Protein AF-A0A0F8ZD34-F1 (afdb_monomer_lite)

pLDDT: mean 73.42, std 24.55, range [22.66, 98.81]

Radius of gyration: 27.18 Å; chains: 1; bounding box: 71×57×66 Å

Secondary structure (DSSP, 8-state):
-----TTSPPPGGGTT---TT-EEEEETTEEEEESSSS--EEPPPEEEE-TTS-EEEEEEETTTTS-EEEEEEE-SS-BPPPEESS-S-S-TTSSTTEEEEEEEETTEEEEEEEE------TT------TTHHHHHHHHHHHHHHHHHHHHHHHHH-EE-TT-TTTT--SS---HHHHHHHHT-SEE-S-HHHHHH--HHHHHHHHHHHHHHHHHHHHHHHHHHHTSTTT--EE--GGG-EE-SS-TT-EE-HHHHHHHHHHHHHHHHHHHHHHHHTTPPSS--GGGGTHHHHHHHHHHHHHHHHHHHHHHHHHPEE-HHHHHHHHHHTTTTHHHHHHHHHHTT--HHHHHHHH-

Sequence (355 aa):
FRRYTRSKGFPKEISVLYSPLVKIVKNKSKWHVMEDENDERMTYPEFNRFDDGRIMVDFRNRGSGNGNDLFSFYDGKGWSKMFQYNNGNQPNKMNYNFYGSFKFMHGKLYQGGSIRYGLANSDDNFKYDGNNGLFLAYADALFRDVDRLYVTYGRVNENPLGAGPIGGTSIPIDRKSTAKMLGFHGIIENSIDATSTRDFVIEYVAAVAILMTNLSRISEDFAIWSTSEFSFIELSDEFTSPSSVMPQKKNPDLLELTRGKTAQVIGNLTTILTTVKGLASGYNRDLQQIKSSIWSTSKISTDALLVIKLMLMTVTVNKEKMKKAAESGNLIALDLAEKLVLKGIPFRISHNVIG

Foldseek 3Di:
DDDPDFPDDDPPVVPPPPDVQWDWDDDPRGIFIHRDPPPWGKDDWDWDADPQRKIKTWIFTPDPQQTFTWIWIGNPPDIDDIDTPDDSPPHSQQVPAWAWDWDDDPNDIDTDTDTPDDPPDPPDPDDPPPDCHVVRVLVVLVVVLVVLLVVLCLVVLAALPQLPQHNGDPPPDDSQVVSVVVVGPYHDPHSLCSQQDDVSVLSNLVSLLSVLVSLLVVLVVVQVCCDPVNVQKPWDPVQFDADPVHRPDTHNVLSVVSNVLSVLSVVLSVQVCVLSPPDDTTHDPSVVVSPVSSVSSVVSSVVSVVSVVVRVVGMDGDPVSVVVVCVPPLVCLVVQLVVVVVVVDPSVVSNVVSD

Organism: NCBI:txid412755

Structure (mmCIF, N/CA/C/O backbone):
data_AF-A0A0F8ZD34-F1
#
_entry.id   AF-A0A0F8ZD34-F1
#
loop_
_atom_site.group_PDB
_atom_site.id
_atom_site.type_symbol
_atom_site.label_atom_id
_atom_site.label_alt_id
_atom_site.label_comp_id
_atom_site.label_asym_id
_atom_site.label_entity_id
_atom_site.label_seq_id
_atom_site.pdbx_PDB_ins_code
_atom_site.Cartn_x
_atom_site.Cartn_y
_atom_site.Cartn_z
_atom_site.occupancy
_atom_site.B_iso_or_equiv
_atom_site.auth_seq_id
_atom_site.auth_comp_id
_atom_site.auth_asym_id
_atom_site.auth_atom_id
_atom_site.pdbx_PDB_model_num
ATOM 1 N N . PHE A 1 1 ? -8.493 -14.194 -15.496 1.00 24.45 1 PHE A N 1
ATOM 2 C CA . PHE A 1 1 ? -9.912 -14.267 -15.091 1.00 24.45 1 PHE A CA 1
ATOM 3 C C . PHE A 1 1 ? -10.834 -14.066 -16.294 1.00 24.45 1 PHE A C 1
ATOM 5 O O . PHE A 1 1 ? -10.958 -12.951 -16.782 1.00 24.45 1 PHE A O 1
ATOM 12 N N . ARG A 1 2 ? -11.471 -15.124 -16.814 1.00 22.66 2 ARG A N 1
ATOM 13 C CA . ARG A 1 2 ? -12.605 -15.008 -17.752 1.00 22.66 2 ARG A CA 1
ATOM 14 C C . ARG A 1 2 ? -13.782 -15.772 -17.149 1.00 22.66 2 ARG A C 1
ATOM 16 O O . ARG A 1 2 ? -13.727 -16.992 -17.058 1.00 22.66 2 ARG A O 1
ATOM 23 N N . ARG A 1 3 ? -14.837 -15.059 -16.742 1.00 25.72 3 ARG A N 1
ATOM 24 C CA . ARG A 1 3 ? -16.148 -15.663 -16.463 1.00 25.72 3 ARG A CA 1
ATOM 25 C C . ARG A 1 3 ? -16.706 -16.164 -17.794 1.00 25.72 3 ARG A C 1
ATOM 27 O O . ARG A 1 3 ? -17.072 -15.355 -18.645 1.00 25.72 3 ARG A O 1
ATOM 34 N N . TYR A 1 4 ? -16.749 -17.477 -17.994 1.00 29.47 4 TYR A N 1
ATOM 35 C CA . TYR A 1 4 ? -17.432 -18.059 -19.147 1.00 29.47 4 TYR A CA 1
ATOM 36 C C . TYR A 1 4 ? -18.939 -17.997 -18.897 1.00 29.47 4 TYR A C 1
ATOM 38 O O . TYR A 1 4 ? -19.499 -18.766 -18.121 1.00 29.47 4 TYR A O 1
ATOM 46 N N . THR A 1 5 ? -19.599 -17.011 -19.501 1.00 28.98 5 THR A N 1
ATOM 47 C CA . THR A 1 5 ? -21.052 -16.861 -19.430 1.00 28.98 5 THR A CA 1
ATOM 48 C C . THR A 1 5 ? -21.743 -17.730 -20.484 1.00 28.98 5 THR A C 1
ATOM 50 O O . THR A 1 5 ? -21.235 -17.935 -21.584 1.00 28.98 5 THR A O 1
ATOM 53 N N . ARG A 1 6 ? -22.927 -18.225 -20.094 1.00 36.66 6 ARG A N 1
ATOM 54 C CA . ARG A 1 6 ? -23.871 -19.193 -20.702 1.00 36.66 6 ARG A CA 1
ATOM 55 C C . ARG A 1 6 ? -23.999 -19.326 -22.234 1.00 36.66 6 ARG A C 1
ATOM 57 O O . ARG A 1 6 ? -24.680 -20.255 -22.656 1.00 36.66 6 ARG A O 1
ATOM 64 N N . SER A 1 7 ? -23.444 -18.445 -23.063 1.00 30.38 7 SER A N 1
ATOM 65 C CA . SER A 1 7 ? -23.736 -18.384 -24.505 1.00 30.38 7 SER A CA 1
ATOM 66 C C . SER A 1 7 ? -22.575 -18.732 -25.435 1.00 30.38 7 SER A C 1
ATOM 68 O O . SER A 1 7 ? -22.806 -18.924 -26.626 1.00 30.38 7 SER A O 1
ATOM 70 N N . LYS A 1 8 ? -21.338 -18.843 -24.939 1.00 33.00 8 LYS A N 1
ATOM 71 C CA . LYS A 1 8 ? -20.181 -19.207 -25.771 1.00 33.00 8 LYS A CA 1
ATOM 72 C C . LYS A 1 8 ? -19.714 -20.607 -25.389 1.00 33.00 8 LYS A C 1
ATOM 74 O O . LYS A 1 8 ? -19.503 -20.876 -24.212 1.00 33.00 8 LYS A O 1
ATOM 79 N N . GLY A 1 9 ? -19.631 -21.504 -26.374 1.00 38.56 9 GLY A N 1
ATOM 80 C CA . GLY A 1 9 ? -19.211 -22.893 -26.175 1.00 38.56 9 GLY A CA 1
ATOM 81 C C . GLY A 1 9 ? -17.913 -23.011 -25.368 1.00 38.56 9 GLY A C 1
ATOM 82 O O . GLY A 1 9 ? -17.083 -22.101 -25.380 1.00 38.56 9 GLY A O 1
ATOM 83 N N . PHE A 1 10 ? -17.761 -24.130 -24.654 1.00 36.94 10 PHE A N 1
ATOM 84 C CA . PHE A 1 10 ? -16.568 -24.414 -23.856 1.00 36.94 10 PHE A CA 1
ATOM 85 C C . PHE A 1 10 ? -15.300 -24.345 -24.735 1.00 36.94 10 PHE A C 1
ATOM 87 O O . PHE A 1 10 ? -15.278 -24.959 -25.806 1.00 36.94 10 PHE A O 1
ATOM 94 N N . PRO A 1 11 ? -14.245 -23.618 -24.319 1.00 33.31 11 PRO A N 1
ATOM 95 C CA . PRO A 1 11 ? -12.948 -23.660 -24.986 1.00 33.31 11 PRO A CA 1
ATOM 96 C C . PRO A 1 11 ? -12.409 -25.090 -25.027 1.00 33.31 11 PRO A C 1
ATOM 98 O O . PRO A 1 11 ? -12.484 -25.807 -24.028 1.00 33.31 11 PRO A O 1
ATOM 101 N N . LYS A 1 12 ? -11.788 -25.471 -26.150 1.00 33.28 12 LYS A N 1
ATOM 102 C CA . LYS A 1 12 ? -11.091 -26.760 -26.318 1.00 33.28 12 LYS A CA 1
ATOM 103 C C . LYS A 1 12 ? -9.988 -27.010 -25.274 1.00 33.28 12 LYS A C 1
ATOM 105 O O . LYS A 1 12 ? -9.566 -28.143 -25.142 1.00 33.28 12 LYS A O 1
ATOM 110 N N . GLU A 1 13 ? -9.551 -25.997 -24.525 1.00 30.39 13 GLU A N 1
ATOM 111 C CA . GLU A 1 13 ? -8.512 -26.105 -23.485 1.00 30.39 13 GLU A CA 1
ATOM 112 C C . GLU A 1 13 ? -9.039 -26.559 -22.106 1.00 30.39 13 GLU A C 1
ATOM 114 O O . GLU A 1 13 ? -8.247 -26.960 -21.261 1.00 30.39 13 GLU A O 1
ATOM 119 N N . ILE A 1 14 ? -10.362 -26.574 -21.869 1.00 34.19 14 ILE A N 1
ATOM 120 C CA . ILE A 1 14 ? -10.970 -27.138 -20.635 1.00 34.19 14 ILE A CA 1
ATOM 121 C C . ILE A 1 14 ? -11.269 -28.645 -20.812 1.00 34.19 14 ILE A C 1
ATOM 123 O O . ILE A 1 14 ? -12.010 -29.258 -20.052 1.00 34.19 14 ILE A O 1
ATOM 127 N N . SER A 1 15 ? -10.667 -29.300 -21.807 1.00 29.95 15 SER A N 1
ATOM 128 C CA . SER A 1 15 ? -10.760 -30.754 -21.989 1.00 29.95 15 SER A CA 1
ATOM 129 C C . SER A 1 15 ? -9.952 -31.558 -20.959 1.00 29.95 15 SER A C 1
ATOM 131 O O . SER A 1 15 ? -9.958 -32.782 -21.013 1.00 29.95 15 SER A O 1
ATOM 133 N N . VAL A 1 16 ? -9.251 -30.900 -20.026 1.00 31.56 16 VAL A N 1
ATOM 134 C CA . VAL A 1 16 ? -8.321 -31.547 -19.078 1.00 31.56 16 VAL A CA 1
ATOM 135 C C . VAL A 1 16 ? -9.002 -32.011 -17.777 1.00 31.56 16 VAL A C 1
ATOM 137 O O . VAL A 1 16 ? -8.391 -32.705 -16.973 1.00 31.56 16 VAL A O 1
ATOM 140 N N . LEU A 1 17 ? -10.297 -31.740 -17.580 1.00 34.44 17 LEU A N 1
ATOM 141 C CA . LEU A 1 17 ? -11.086 -32.373 -16.511 1.00 34.44 17 LEU A CA 1
ATOM 142 C C . LEU A 1 17 ? -11.647 -33.740 -16.953 1.00 34.44 17 LEU A C 1
ATOM 144 O O . LEU A 1 17 ? -12.824 -34.020 -16.771 1.00 34.44 17 LEU A O 1
ATOM 148 N N . TYR A 1 18 ? -10.806 -34.615 -17.509 1.00 33.56 18 TYR A N 1
ATOM 149 C CA . TYR A 1 18 ? -11.056 -36.062 -17.460 1.00 33.56 18 TYR A CA 1
ATOM 150 C C . TYR A 1 18 ? -10.508 -36.589 -16.127 1.00 33.56 18 TYR A C 1
ATOM 152 O O . TYR A 1 18 ? -9.536 -37.336 -16.072 1.00 33.56 18 TYR A O 1
ATOM 160 N N . SER A 1 19 ? -11.107 -36.138 -15.023 1.00 37.34 19 SER A N 1
ATOM 161 C CA . SER A 1 19 ? -11.032 -36.898 -13.777 1.00 37.34 19 SER A CA 1
ATOM 162 C C . SER A 1 19 ? -12.034 -38.052 -13.902 1.00 37.34 19 SER A C 1
ATOM 164 O O . SER A 1 19 ? -13.146 -37.803 -14.372 1.00 37.34 19 SER A O 1
ATOM 166 N N . PRO A 1 20 ? -11.719 -39.286 -13.467 1.00 36.31 20 PRO A N 1
ATOM 167 C CA . PRO A 1 20 ? -12.683 -40.395 -13.428 1.00 36.31 20 PRO A CA 1
ATOM 168 C C . PRO A 1 20 ? -13.980 -40.074 -12.662 1.00 36.31 20 PRO A C 1
ATOM 170 O O . PRO A 1 20 ? -14.954 -40.806 -12.784 1.00 36.31 20 PRO A O 1
ATOM 173 N N . LEU A 1 21 ? -13.974 -38.988 -11.881 1.00 36.41 21 LEU A N 1
ATOM 174 C CA . LEU A 1 21 ? -15.029 -38.548 -10.972 1.00 36.41 21 LEU A CA 1
ATOM 175 C C . LEU A 1 21 ? -15.927 -37.432 -11.536 1.00 36.41 21 LEU A C 1
ATOM 177 O O . LEU A 1 21 ? -16.755 -36.920 -10.797 1.00 36.41 21 LEU A O 1
ATOM 181 N N . VAL A 1 22 ? -15.735 -36.955 -12.777 1.00 42.97 22 VAL A N 1
ATOM 182 C CA . VAL A 1 22 ? -16.558 -35.853 -13.316 1.00 42.97 22 VAL A CA 1
ATOM 183 C C . VAL A 1 22 ? -16.884 -36.052 -14.801 1.00 42.97 22 VAL A C 1
ATOM 185 O O . VAL A 1 22 ? -15.990 -36.062 -15.644 1.00 42.97 22 VAL A O 1
ATOM 188 N N . LYS A 1 23 ? -18.176 -36.151 -15.150 1.00 45.59 23 LYS A N 1
ATOM 189 C CA . LYS A 1 23 ? -18.673 -36.233 -16.539 1.00 45.59 23 LYS A CA 1
ATOM 190 C C . LYS A 1 23 ? -19.339 -34.922 -16.970 1.00 45.59 23 LYS A C 1
ATOM 192 O O . LYS A 1 23 ? -20.128 -34.330 -16.234 1.00 45.59 23 LYS A O 1
ATOM 197 N N . ILE A 1 24 ? -19.070 -34.488 -18.204 1.00 46.34 24 ILE A N 1
ATOM 198 C CA . ILE A 1 24 ? -19.765 -33.357 -18.837 1.00 46.34 24 ILE A CA 1
ATOM 199 C C . ILE A 1 24 ? -20.929 -33.896 -19.677 1.00 46.34 24 ILE A C 1
ATOM 201 O O . ILE A 1 24 ? -20.710 -34.617 -20.648 1.00 46.34 24 ILE A O 1
ATOM 205 N N . VAL A 1 25 ? -22.165 -33.522 -19.339 1.00 49.44 25 VAL A N 1
ATOM 206 C CA . VAL A 1 25 ? -23.385 -34.016 -20.006 1.00 49.44 25 VAL A CA 1
ATOM 207 C C . VAL A 1 25 ? -24.175 -32.856 -20.612 1.00 49.44 25 VAL A C 1
ATOM 209 O O . VAL A 1 25 ? -24.365 -31.814 -19.985 1.00 49.44 25 VAL A O 1
ATOM 212 N N . LYS A 1 26 ? -24.647 -33.011 -21.855 1.00 42.47 26 LYS A N 1
ATOM 213 C CA . LYS A 1 26 ? -25.463 -32.008 -22.558 1.00 42.47 26 LYS A CA 1
ATOM 214 C C . LYS A 1 26 ? -26.940 -32.404 -22.506 1.00 42.47 26 LYS A C 1
ATOM 216 O O . LYS A 1 26 ? -27.316 -33.410 -23.093 1.00 42.47 26 LYS A O 1
ATOM 221 N N . ASN A 1 27 ? -27.787 -31.591 -21.872 1.00 46.00 27 ASN A N 1
ATOM 222 C CA . ASN A 1 27 ? -29.238 -31.813 -21.814 1.00 46.00 27 ASN A CA 1
ATOM 223 C C . ASN A 1 27 ? -29.997 -30.557 -22.274 1.00 46.00 27 ASN A C 1
ATOM 225 O O . ASN A 1 27 ? -29.694 -29.453 -21.821 1.00 46.00 27 ASN A O 1
ATOM 229 N N . LYS A 1 28 ? -30.965 -30.711 -23.194 1.00 44.12 28 LYS A N 1
ATOM 230 C CA . LYS A 1 28 ? -31.877 -29.652 -23.688 1.00 44.12 28 LYS A CA 1
ATOM 231 C C . LYS A 1 28 ? -31.191 -28.280 -23.850 1.00 44.12 28 LYS A C 1
ATOM 233 O O . LYS A 1 28 ? -31.624 -27.273 -23.289 1.00 44.12 28 LYS A O 1
ATOM 238 N N . SER A 1 29 ? -30.115 -28.243 -24.645 1.00 40.38 29 SER A N 1
ATOM 239 C CA . SER A 1 29 ? -29.296 -27.053 -24.985 1.00 40.38 29 SER A CA 1
ATOM 240 C C . SER A 1 29 ? -28.311 -26.540 -23.920 1.00 40.38 29 SER A C 1
ATOM 242 O O . SER A 1 29 ? -27.627 -25.550 -24.173 1.00 40.38 29 SER A O 1
ATOM 244 N N . LYS A 1 30 ? -28.193 -27.185 -22.755 1.00 39.75 30 LYS A N 1
ATOM 245 C CA . LYS A 1 30 ? -27.309 -26.761 -21.656 1.00 39.75 30 LYS A CA 1
ATOM 246 C C . LYS A 1 30 ? -26.254 -27.825 -21.357 1.00 39.75 30 LYS A C 1
ATOM 248 O O . LYS A 1 30 ? -26.541 -29.017 -21.406 1.00 39.75 30 LYS A O 1
ATOM 253 N N . TRP A 1 31 ? -25.037 -27.380 -21.059 1.00 42.31 31 TRP A N 1
ATOM 254 C CA . TRP A 1 31 ? -23.946 -28.233 -20.586 1.00 42.31 31 TRP A CA 1
ATOM 255 C C . TRP A 1 31 ? -23.973 -28.298 -19.054 1.00 42.31 31 TRP A C 1
ATOM 257 O O . TRP A 1 31 ? -24.172 -27.274 -18.396 1.00 42.31 31 TRP A O 1
ATOM 267 N N . HIS A 1 32 ? -23.791 -29.495 -18.504 1.00 45.94 32 HIS A N 1
ATOM 268 C CA . HIS A 1 32 ? -23.766 -29.792 -17.074 1.00 45.94 32 HIS A CA 1
ATOM 269 C C . HIS A 1 32 ? -22.485 -30.542 -16.711 1.00 45.94 32 HIS A C 1
ATOM 271 O O . HIS A 1 32 ? -21.961 -31.290 -17.532 1.00 45.94 32 HIS A O 1
ATOM 277 N N . VAL A 1 33 ? -22.007 -30.337 -15.485 1.00 49.72 33 VAL A N 1
ATOM 278 C CA . VAL A 1 33 ? -20.888 -31.063 -14.878 1.00 49.72 33 VAL A CA 1
ATOM 279 C C . VAL A 1 33 ? -21.490 -31.951 -13.780 1.00 49.72 33 VAL A C 1
ATOM 281 O O . VAL A 1 33 ? -22.245 -31.433 -12.955 1.00 49.72 33 VAL A O 1
ATOM 284 N N . MET A 1 34 ? -21.243 -33.263 -13.814 1.00 46.97 34 MET A N 1
ATOM 285 C CA . MET A 1 34 ? -21.826 -34.257 -12.890 1.00 46.97 34 MET A CA 1
ATOM 286 C C . MET A 1 34 ? -20.734 -35.114 -12.246 1.00 46.97 34 MET A C 1
ATOM 288 O O . MET A 1 34 ? -19.746 -35.405 -12.914 1.00 46.97 34 MET A O 1
ATOM 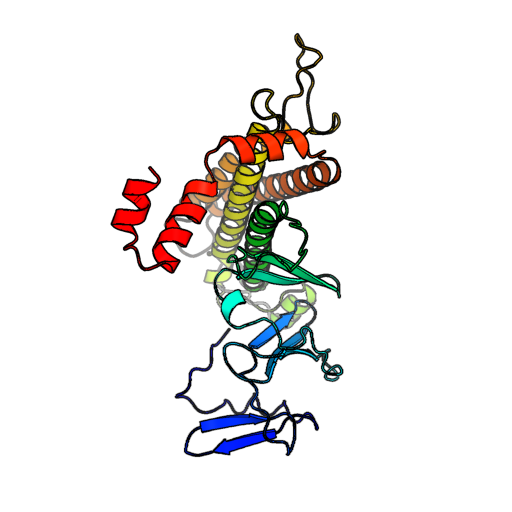292 N N . GLU A 1 35 ? -20.917 -35.502 -10.982 1.00 40.22 35 GLU A N 1
ATOM 293 C CA . GLU A 1 35 ? -19.950 -36.275 -10.176 1.00 40.22 35 GLU A CA 1
ATOM 294 C C . GLU A 1 35 ? -20.040 -37.805 -10.420 1.00 40.22 35 GLU A C 1
ATOM 296 O O . GLU A 1 35 ? -19.041 -38.507 -10.315 1.00 40.22 35 GLU A O 1
ATOM 301 N N . ASP A 1 36 ? -21.203 -38.338 -10.826 1.00 45.50 36 ASP A N 1
ATOM 302 C CA . ASP A 1 36 ? -21.413 -39.763 -11.160 1.00 45.50 36 ASP A CA 1
ATOM 303 C C . ASP A 1 36 ? -22.753 -39.963 -11.921 1.00 45.50 36 ASP A C 1
ATOM 305 O O . ASP A 1 36 ? -23.505 -39.006 -12.116 1.00 45.50 36 ASP A O 1
ATOM 309 N N . GLU A 1 37 ? -23.079 -41.191 -12.350 1.00 41.09 37 GLU A N 1
ATOM 310 C CA . GLU A 1 37 ? -24.361 -41.619 -12.951 1.00 41.09 37 GLU A CA 1
ATOM 311 C C . GLU A 1 37 ? -25.584 -41.325 -12.062 1.00 41.09 37 GLU A C 1
ATOM 313 O O . GLU A 1 37 ? -26.709 -41.248 -12.554 1.00 41.09 37 GLU A O 1
ATOM 318 N N . ASN A 1 38 ? -25.357 -41.066 -10.774 1.00 42.88 38 ASN A N 1
ATOM 319 C CA . ASN A 1 38 ? -26.352 -40.605 -9.813 1.00 42.88 38 ASN A CA 1
ATOM 320 C C . ASN A 1 38 ? -26.572 -39.082 -9.894 1.00 42.88 38 ASN A C 1
ATOM 322 O O . ASN A 1 38 ? -26.277 -38.396 -8.931 1.00 42.88 38 ASN A O 1
ATOM 326 N N . ASP A 1 39 ? -27.034 -38.572 -11.042 1.00 43.25 39 ASP A N 1
ATOM 327 C CA . ASP A 1 39 ? -27.755 -37.302 -11.340 1.00 43.25 39 ASP A CA 1
ATOM 328 C C . ASP A 1 39 ? -27.576 -36.035 -10.437 1.00 43.25 39 ASP A C 1
ATOM 330 O O . ASP A 1 39 ? -28.426 -35.136 -10.427 1.00 43.25 39 ASP A O 1
ATOM 334 N N . GLU A 1 40 ? -26.486 -35.900 -9.675 1.00 50.97 40 GLU A N 1
ATOM 335 C CA . GLU A 1 40 ? -26.248 -34.778 -8.767 1.00 50.97 40 GLU A CA 1
ATOM 336 C C . GLU A 1 40 ? -25.591 -33.611 -9.517 1.00 50.97 40 GLU A C 1
ATOM 338 O O . GLU A 1 40 ? -24.517 -33.695 -10.122 1.00 50.97 40 GLU A O 1
ATOM 343 N N . ARG A 1 41 ? -26.300 -32.480 -9.518 1.00 49.41 41 ARG A N 1
ATOM 344 C CA . ARG A 1 41 ? -25.973 -31.310 -10.333 1.00 49.41 41 ARG A CA 1
ATOM 345 C C . ARG A 1 41 ? -24.895 -30.463 -9.654 1.00 49.41 41 ARG A C 1
ATOM 347 O O . ARG A 1 41 ? -25.177 -29.824 -8.635 1.00 49.41 41 ARG A O 1
ATOM 354 N N . MET A 1 42 ? -23.719 -30.355 -10.272 1.00 51.34 42 MET A N 1
ATOM 355 C CA . MET A 1 42 ? -22.690 -29.405 -9.839 1.00 51.34 42 MET A CA 1
ATOM 356 C C . MET A 1 42 ? -22.871 -28.025 -10.488 1.00 51.34 42 MET A C 1
ATOM 358 O O . MET A 1 42 ? -23.283 -27.899 -11.650 1.00 51.34 42 MET A O 1
ATOM 362 N N . THR A 1 43 ? -22.584 -26.958 -9.738 1.00 54.69 43 THR A N 1
ATOM 363 C CA . THR A 1 43 ? -22.423 -25.611 -10.304 1.00 54.69 43 THR A CA 1
ATOM 364 C C . THR A 1 43 ? -21.152 -25.527 -11.144 1.00 54.69 43 THR A C 1
ATOM 366 O O . THR A 1 43 ? -20.282 -26.393 -11.078 1.00 54.69 43 THR A O 1
ATOM 369 N N . TYR A 1 44 ? -21.046 -24.477 -11.964 1.00 49.94 44 TYR A N 1
ATOM 370 C CA . TYR A 1 44 ? -19.833 -24.242 -12.742 1.00 49.94 44 TYR A CA 1
ATOM 371 C C . TYR A 1 44 ? -18.625 -24.096 -11.809 1.00 49.94 44 TYR A C 1
ATOM 373 O O . TYR A 1 44 ? -18.755 -23.378 -10.817 1.00 49.94 44 TYR A O 1
ATOM 381 N N . PRO A 1 45 ? -17.490 -24.731 -12.138 1.00 51.00 45 PRO A N 1
ATOM 382 C CA . PRO A 1 45 ? -16.265 -24.571 -11.374 1.00 51.00 45 PRO A CA 1
ATOM 383 C C . PRO A 1 45 ? -15.752 -23.133 -11.386 1.00 51.00 45 PRO A C 1
ATOM 385 O O . PRO A 1 45 ? -15.615 -22.562 -12.478 1.00 51.00 45 PRO A O 1
ATOM 388 N N . GLU A 1 46 ? -15.387 -22.571 -10.230 1.00 49.62 46 GLU A N 1
ATOM 389 C CA . GLU A 1 46 ? -14.472 -21.430 -10.191 1.00 49.62 46 GLU A CA 1
ATOM 390 C C . GLU A 1 46 ? -13.035 -21.930 -10.002 1.00 49.62 46 GLU A C 1
ATOM 392 O O . GLU A 1 46 ? -12.702 -22.707 -9.107 1.00 49.62 46 GLU A O 1
ATOM 397 N N . PHE A 1 47 ? -12.162 -21.492 -10.909 1.00 48.03 47 PHE A N 1
ATOM 398 C CA . PHE A 1 47 ? -10.751 -21.853 -10.905 1.00 48.03 47 PHE A CA 1
ATOM 399 C C . PHE A 1 47 ? -9.948 -20.731 -10.264 1.00 48.03 47 PHE A C 1
ATOM 401 O O . PHE A 1 47 ? -9.907 -19.609 -10.776 1.00 48.03 47 PHE A O 1
ATOM 408 N N . ASN A 1 48 ? -9.258 -21.067 -9.185 1.00 49.47 48 ASN A N 1
ATOM 409 C CA . ASN A 1 48 ? -8.354 -20.186 -8.471 1.00 49.47 48 ASN A CA 1
ATOM 410 C C . ASN A 1 48 ? -6.924 -20.681 -8.701 1.00 49.47 48 ASN A C 1
ATOM 412 O O . ASN A 1 48 ? -6.610 -21.834 -8.416 1.00 49.47 48 ASN A O 1
ATOM 416 N N . ARG A 1 49 ? -6.061 -19.833 -9.267 1.00 44.19 49 ARG A N 1
ATOM 417 C CA . ARG A 1 49 ? -4.659 -20.172 -9.546 1.00 44.19 49 ARG A CA 1
ATOM 418 C C . ARG A 1 49 ? -3.770 -19.600 -8.448 1.00 44.19 49 ARG A C 1
ATOM 420 O O . ARG A 1 49 ? -3.967 -18.454 -8.058 1.00 44.19 49 ARG A O 1
ATOM 427 N N . PHE A 1 50 ? -2.819 -20.397 -7.978 1.00 55.25 50 PHE A N 1
ATOM 428 C CA . PHE A 1 50 ? -1.900 -20.040 -6.902 1.00 55.25 50 PHE A CA 1
ATOM 429 C C . PHE A 1 50 ? -0.520 -19.639 -7.432 1.00 55.25 50 PHE A C 1
ATOM 431 O O . PHE A 1 50 ? -0.134 -20.016 -8.542 1.00 55.25 50 PHE A O 1
ATOM 438 N N . ASP A 1 51 ? 0.234 -18.923 -6.598 1.00 41.34 51 ASP A N 1
ATOM 439 C CA . ASP A 1 51 ? 1.576 -18.411 -6.913 1.00 41.34 51 ASP A CA 1
ATOM 440 C C . ASP A 1 51 ? 2.609 -19.524 -7.133 1.00 41.34 51 ASP A C 1
ATOM 442 O O . ASP A 1 51 ? 3.578 -19.346 -7.867 1.00 41.34 51 ASP A O 1
ATOM 446 N N . ASP A 1 52 ? 2.382 -20.698 -6.544 1.00 45.84 52 ASP A N 1
ATOM 447 C CA . ASP A 1 52 ? 3.198 -21.902 -6.733 1.00 45.84 52 ASP A CA 1
ATOM 448 C C . ASP A 1 52 ? 2.744 -22.763 -7.925 1.00 45.84 52 ASP A C 1
ATOM 450 O O . ASP A 1 52 ? 3.182 -23.901 -8.092 1.00 45.84 52 ASP A O 1
ATOM 454 N N . GLY A 1 53 ? 1.858 -22.227 -8.769 1.00 42.72 53 GLY A N 1
ATOM 455 C CA . GLY A 1 53 ? 1.369 -22.882 -9.976 1.00 42.72 53 GLY A CA 1
ATOM 456 C C . GLY A 1 53 ? 0.236 -23.879 -9.743 1.00 42.72 53 GLY A C 1
ATOM 457 O O . GLY A 1 53 ? -0.316 -24.387 -10.724 1.00 42.72 53 GLY A O 1
ATOM 458 N N . ARG A 1 54 ? -0.158 -24.128 -8.488 1.00 49.59 54 ARG A N 1
ATOM 459 C CA . ARG A 1 54 ? -1.301 -24.989 -8.178 1.00 49.59 54 ARG A CA 1
ATOM 460 C C . ARG A 1 54 ? -2.616 -24.361 -8.653 1.00 49.59 54 ARG A C 1
ATOM 462 O O . ARG A 1 54 ? -2.727 -23.142 -8.808 1.00 49.59 54 ARG A O 1
ATOM 469 N N . ILE A 1 55 ? -3.642 -25.186 -8.849 1.00 48.25 55 ILE A N 1
ATOM 470 C CA . ILE A 1 55 ? -4.997 -24.731 -9.202 1.00 48.25 55 ILE A CA 1
ATOM 471 C C . ILE A 1 55 ? -5.983 -25.314 -8.196 1.00 48.25 55 ILE A C 1
ATOM 473 O O . ILE A 1 55 ? -6.024 -26.524 -8.018 1.00 48.25 55 ILE A O 1
ATOM 477 N N . MET A 1 56 ? -6.786 -24.481 -7.546 1.00 54.16 56 MET A N 1
ATOM 478 C CA . MET A 1 56 ? -7.952 -24.926 -6.789 1.00 54.16 56 MET A CA 1
ATOM 479 C C . MET A 1 56 ? -9.183 -24.772 -7.650 1.00 54.16 56 MET A C 1
ATOM 481 O O . MET A 1 56 ? -9.363 -23.754 -8.320 1.00 54.16 56 MET A O 1
ATOM 485 N N . VAL A 1 57 ? -10.037 -25.780 -7.588 1.00 53.28 57 VAL A N 1
ATOM 486 C CA . VAL A 1 57 ? -11.364 -25.711 -8.171 1.00 53.28 57 VAL A CA 1
ATOM 487 C C . VAL A 1 57 ? -12.366 -25.842 -7.057 1.00 53.28 57 VAL A C 1
ATOM 489 O O . VAL A 1 57 ? -12.281 -26.786 -6.268 1.00 53.28 57 VAL A O 1
ATOM 492 N N . ASP A 1 58 ? -13.271 -24.876 -6.991 1.00 57.41 58 ASP A N 1
ATOM 493 C CA . ASP A 1 58 ? -14.455 -24.977 -6.163 1.00 57.41 58 ASP A CA 1
ATOM 494 C C . ASP A 1 58 ? -15.653 -25.420 -7.009 1.00 57.41 58 ASP A C 1
ATOM 496 O O . ASP A 1 58 ? -15.777 -25.116 -8.196 1.00 57.41 58 ASP A O 1
ATOM 500 N N . PHE A 1 59 ? -16.533 -26.206 -6.406 1.00 60.72 59 PHE A N 1
ATOM 501 C CA . PHE A 1 59 ? -17.823 -26.554 -6.979 1.00 60.72 59 PHE A CA 1
ATOM 502 C C . PHE A 1 59 ? -18.862 -26.524 -5.869 1.00 60.72 59 PHE A C 1
ATOM 504 O O . PHE A 1 59 ? -18.558 -26.835 -4.721 1.00 60.72 59 PHE A O 1
ATOM 511 N N . ARG A 1 60 ? -20.115 -26.231 -6.216 1.00 55.25 60 ARG A N 1
ATOM 512 C CA . ARG A 1 60 ? -21.252 -26.520 -5.344 1.00 55.25 60 ARG A CA 1
ATOM 513 C C . ARG A 1 60 ? -22.024 -27.697 -5.884 1.00 55.25 60 ARG A C 1
ATOM 515 O O . ARG A 1 60 ? -22.574 -27.622 -6.984 1.00 55.25 60 ARG A O 1
ATOM 522 N N . ASN A 1 61 ? -22.129 -28.751 -5.094 1.00 48.09 61 ASN A N 1
ATOM 523 C CA . ASN A 1 61 ? -23.078 -29.822 -5.359 1.00 48.09 61 ASN A CA 1
ATOM 524 C C . ASN A 1 61 ? -24.455 -29.393 -4.814 1.00 48.09 61 ASN A C 1
ATOM 526 O O . ASN A 1 61 ? -24.523 -29.059 -3.641 1.00 48.09 61 ASN A O 1
ATOM 530 N N . ARG A 1 62 ? -25.523 -29.391 -5.640 1.00 49.12 62 ARG A N 1
ATOM 531 C CA . ARG A 1 62 ? -26.933 -28.991 -5.335 1.00 49.12 62 ARG A CA 1
ATOM 532 C C . ARG A 1 62 ? -27.347 -27.518 -5.518 1.00 49.12 62 ARG A C 1
ATOM 534 O O . ARG A 1 62 ? -28.221 -27.008 -4.819 1.00 49.12 62 ARG A O 1
ATOM 541 N N . GLY A 1 63 ? -26.848 -26.863 -6.567 1.00 45.06 63 GLY A N 1
ATOM 542 C CA . GLY A 1 63 ? -27.428 -25.607 -7.077 1.00 45.06 63 GLY A CA 1
ATOM 543 C C . GLY A 1 63 ? -27.287 -24.383 -6.154 1.00 45.06 63 GLY A C 1
ATOM 544 O O . GLY A 1 63 ? -26.706 -24.435 -5.075 1.00 45.06 63 GLY A O 1
ATOM 545 N N . SER A 1 64 ? -27.765 -23.223 -6.619 1.00 43.66 64 SER A N 1
ATOM 546 C CA . SER A 1 64 ? -27.585 -21.937 -5.933 1.00 43.66 64 SER A CA 1
ATOM 547 C C . SER A 1 64 ? -28.455 -21.847 -4.676 1.00 43.66 64 SER A C 1
ATOM 549 O O . SER A 1 64 ? -29.616 -21.449 -4.765 1.00 43.66 64 SER A O 1
ATOM 551 N N . GLY A 1 65 ? -27.900 -22.214 -3.522 1.00 44.50 65 GLY A N 1
ATOM 552 C CA . GLY A 1 65 ? -28.501 -21.909 -2.222 1.00 44.50 65 GLY A CA 1
ATOM 553 C C . GLY A 1 65 ? -28.209 -22.919 -1.111 1.00 44.50 65 GLY A C 1
ATOM 554 O O . GLY A 1 65 ? -27.868 -22.518 -0.010 1.00 44.50 65 GLY A O 1
ATOM 555 N N . ASN A 1 66 ? -28.247 -24.218 -1.404 1.00 45.44 66 ASN A N 1
ATOM 556 C CA . ASN A 1 66 ? -28.095 -25.283 -0.399 1.00 45.44 66 ASN A CA 1
ATOM 557 C C . ASN A 1 66 ? -27.105 -26.346 -0.891 1.00 45.44 66 ASN A C 1
ATOM 559 O O . ASN A 1 66 ? -27.441 -27.529 -0.969 1.00 45.44 66 ASN A O 1
ATOM 563 N N . GLY A 1 67 ? -25.927 -25.902 -1.332 1.00 50.94 67 GLY A N 1
ATOM 564 C CA . GLY A 1 67 ? -24.944 -26.792 -1.931 1.00 50.94 67 GLY A CA 1
ATOM 565 C C . GLY A 1 67 ? -23.764 -27.103 -1.025 1.00 50.94 67 GLY A C 1
ATOM 566 O O . GLY A 1 67 ? -23.349 -26.246 -0.251 1.00 50.94 67 GLY A O 1
ATOM 567 N N . ASN A 1 68 ? -23.222 -28.314 -1.148 1.00 51.31 68 ASN A N 1
ATOM 568 C CA . ASN A 1 68 ? -21.938 -28.663 -0.548 1.00 51.31 68 ASN A CA 1
ATOM 569 C C . ASN A 1 68 ? -20.835 -27.935 -1.324 1.00 51.31 68 ASN A C 1
ATOM 571 O O . ASN A 1 68 ? -20.712 -28.161 -2.528 1.00 51.31 68 ASN A O 1
ATOM 575 N N . ASP A 1 69 ? -20.049 -27.089 -0.662 1.00 56.56 69 ASP A N 1
ATOM 576 C CA . ASP A 1 69 ? -18.828 -26.522 -1.227 1.00 56.56 69 ASP A CA 1
ATOM 577 C C . ASP A 1 69 ? -17.756 -27.625 -1.241 1.00 56.56 69 ASP A C 1
ATOM 579 O O . ASP A 1 69 ? -17.321 -28.129 -0.199 1.00 56.56 69 ASP A O 1
ATOM 583 N N . LEU A 1 70 ? -17.380 -28.039 -2.446 1.00 53.84 70 LEU A N 1
ATOM 584 C CA . LEU A 1 70 ? -16.415 -29.092 -2.732 1.00 53.84 70 LEU A CA 1
ATOM 585 C C . LEU A 1 70 ? -15.148 -28.467 -3.303 1.00 53.84 70 LEU A C 1
ATOM 587 O O . LEU A 1 70 ? -15.219 -27.612 -4.185 1.00 53.84 70 LEU A O 1
ATOM 591 N N . PHE A 1 71 ? -13.996 -28.933 -2.832 1.00 55.75 71 PHE A N 1
ATOM 592 C CA . PHE A 1 71 ? -12.696 -28.417 -3.242 1.00 55.75 71 PHE A CA 1
ATOM 593 C C . PHE A 1 71 ? -11.779 -29.546 -3.714 1.00 55.75 71 PHE A C 1
ATOM 595 O O . PHE A 1 71 ? -11.739 -30.634 -3.130 1.00 55.75 71 PHE A O 1
ATOM 602 N N . SER A 1 72 ? -11.000 -29.271 -4.759 1.00 49.97 72 SER A N 1
ATOM 603 C CA . SER A 1 72 ? -9.890 -30.121 -5.201 1.00 49.97 72 SER A CA 1
ATOM 604 C C . SER A 1 72 ? -8.719 -29.258 -5.674 1.00 49.97 72 SER A C 1
ATOM 606 O O . SER A 1 72 ? -8.915 -28.174 -6.230 1.00 49.97 72 SER A O 1
ATOM 608 N N . PHE A 1 73 ? -7.497 -29.731 -5.429 1.00 50.91 73 PHE A N 1
ATOM 609 C CA . PHE A 1 73 ? -6.255 -29.039 -5.761 1.00 50.91 73 PHE A CA 1
ATOM 610 C C . PHE A 1 73 ? -5.490 -29.789 -6.849 1.00 50.91 73 PHE A C 1
ATOM 612 O O . PHE A 1 73 ? -5.281 -30.991 -6.736 1.00 50.91 73 PHE A O 1
ATOM 619 N N . TYR A 1 74 ? -5.011 -29.075 -7.859 1.00 48.19 74 TYR A N 1
ATOM 620 C CA . TYR A 1 74 ? -4.081 -29.575 -8.862 1.00 48.19 74 TYR A CA 1
ATOM 621 C C . TYR A 1 74 ? -2.666 -29.122 -8.523 1.00 48.19 74 TYR A C 1
ATOM 623 O O . TYR A 1 74 ? -2.417 -27.921 -8.409 1.00 48.19 74 TYR A O 1
ATOM 631 N N . ASP A 1 75 ? -1.744 -30.069 -8.376 1.00 49.00 75 ASP A N 1
ATOM 632 C CA . ASP A 1 75 ? -0.351 -29.814 -7.988 1.00 49.00 75 ASP A CA 1
ATOM 633 C C . ASP A 1 75 ? 0.640 -29.758 -9.166 1.00 49.00 75 ASP A C 1
ATOM 635 O O . ASP A 1 75 ? 1.851 -29.678 -8.970 1.00 49.00 75 ASP A O 1
ATOM 639 N N . GLY A 1 76 ? 0.133 -29.817 -10.401 1.00 42.81 76 GLY A N 1
ATOM 640 C CA . GLY A 1 76 ? 0.948 -29.930 -11.610 1.00 42.81 76 GLY A CA 1
ATOM 641 C C . GLY A 1 76 ? 1.171 -31.370 -12.085 1.00 42.81 76 GLY A C 1
ATOM 642 O O . GLY A 1 76 ? 1.539 -31.553 -13.244 1.00 42.81 76 GLY A O 1
ATOM 643 N N . LYS A 1 77 ? 0.918 -32.381 -11.240 1.00 45.69 77 LYS A N 1
ATOM 644 C CA . LYS A 1 77 ? 1.031 -33.817 -11.557 1.00 45.69 77 LYS A CA 1
ATOM 645 C C . LYS A 1 77 ? -0.307 -34.554 -11.465 1.00 45.69 77 LYS A C 1
ATOM 647 O O . LYS A 1 77 ? -0.493 -35.543 -12.170 1.00 45.69 77 LYS A O 1
ATOM 652 N N . GLY A 1 78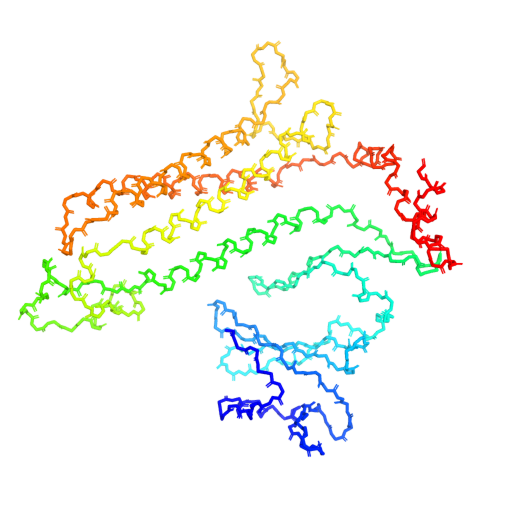 ? -1.239 -34.082 -10.639 1.00 42.75 78 GLY A N 1
ATOM 653 C CA . GLY A 1 78 ? -2.569 -34.671 -10.499 1.00 42.75 78 GLY A CA 1
ATOM 654 C C . GLY A 1 78 ? -3.513 -33.853 -9.619 1.00 42.75 78 GLY A C 1
ATOM 655 O O . GLY A 1 78 ? -3.119 -32.870 -8.994 1.00 42.75 78 GLY A O 1
ATOM 656 N N . TRP A 1 79 ? -4.784 -34.257 -9.597 1.00 51.84 79 TRP A N 1
ATOM 657 C CA . TRP A 1 79 ? -5.802 -33.687 -8.711 1.00 51.84 79 TRP A CA 1
ATOM 658 C C . TRP A 1 79 ? -5.807 -34.400 -7.358 1.00 51.84 79 TRP A C 1
ATOM 660 O O . TRP A 1 79 ? -5.737 -35.629 -7.293 1.00 51.84 79 TRP A O 1
ATOM 670 N N . SER A 1 80 ? -5.941 -33.639 -6.273 1.00 50.09 80 SER A N 1
ATOM 671 C CA . SER A 1 80 ? -6.164 -34.178 -4.936 1.00 50.09 80 SER A CA 1
ATOM 672 C C . SER A 1 80 ? -7.551 -34.808 -4.832 1.00 50.09 80 SER A C 1
ATOM 674 O O . SER A 1 80 ? -8.486 -34.420 -5.543 1.00 50.09 80 SER A O 1
ATOM 676 N N . LYS A 1 81 ? -7.722 -35.725 -3.870 1.00 48.50 81 LYS A N 1
ATOM 677 C CA . LYS A 1 81 ? -9.055 -36.214 -3.506 1.00 48.50 81 LYS A CA 1
ATOM 678 C C . LYS A 1 81 ? -9.953 -35.018 -3.180 1.00 48.50 81 LYS A C 1
ATOM 680 O O . LYS A 1 81 ? -9.523 -34.090 -2.491 1.00 48.50 81 LYS A O 1
ATOM 685 N N . MET A 1 82 ? -11.167 -35.043 -3.718 1.00 51.94 82 MET A N 1
ATOM 686 C CA . MET A 1 82 ? -12.154 -34.008 -3.458 1.00 51.94 82 MET A CA 1
ATOM 687 C C . MET A 1 82 ? -12.542 -34.058 -1.982 1.00 51.94 82 MET A C 1
ATOM 689 O O . MET A 1 82 ? -12.793 -35.140 -1.443 1.00 51.94 82 MET A O 1
ATOM 693 N N . PHE A 1 83 ? -12.539 -32.905 -1.323 1.00 50.12 83 PHE A N 1
ATOM 694 C CA . PHE A 1 83 ? -12.973 -32.794 0.062 1.00 50.12 83 PHE A CA 1
ATOM 695 C C . PHE A 1 83 ? -14.118 -31.798 0.165 1.00 50.12 83 PHE A C 1
ATOM 697 O O . PHE A 1 83 ? -14.165 -30.776 -0.520 1.00 50.12 83 PHE A O 1
ATOM 704 N N . GLN A 1 84 ? -15.058 -32.149 1.028 1.00 50.84 84 GLN A N 1
ATOM 705 C CA . GLN A 1 84 ? -16.257 -31.385 1.291 1.00 50.84 84 GLN A CA 1
ATOM 706 C C . GLN A 1 84 ? -16.002 -30.445 2.460 1.00 50.84 84 GLN A C 1
ATOM 708 O O . GLN A 1 84 ? -15.578 -30.875 3.531 1.00 50.84 84 GLN A O 1
ATOM 713 N N . TYR A 1 85 ? -16.242 -29.158 2.238 1.00 47.75 85 TYR A N 1
ATOM 714 C CA . TYR A 1 85 ? -16.023 -28.132 3.247 1.00 47.75 85 TYR A CA 1
ATOM 715 C C . TYR A 1 85 ? -17.231 -27.940 4.163 1.00 47.75 85 TYR A C 1
ATOM 717 O O . TYR A 1 85 ? -17.073 -27.676 5.352 1.00 47.75 85 TYR A O 1
ATOM 725 N N . ASN A 1 86 ? -18.446 -28.088 3.631 1.00 54.53 86 ASN A N 1
ATOM 726 C CA . ASN A 1 86 ? -19.677 -27.978 4.407 1.00 54.53 86 ASN A CA 1
ATOM 727 C C . ASN A 1 86 ? -20.687 -29.074 4.044 1.00 54.53 86 ASN A C 1
ATOM 729 O O . ASN A 1 86 ? -20.708 -29.599 2.934 1.00 54.53 86 ASN A O 1
ATOM 733 N N . ASN A 1 87 ? -21.552 -29.415 5.000 1.00 47.00 87 ASN A N 1
ATOM 734 C CA . ASN A 1 87 ? -22.562 -30.468 4.858 1.00 47.00 87 ASN A CA 1
ATOM 735 C C . ASN A 1 87 ? -23.904 -29.963 4.306 1.00 47.00 87 ASN A C 1
ATOM 737 O O . ASN A 1 87 ? -24.940 -30.459 4.738 1.00 47.00 87 ASN A O 1
ATOM 741 N N . GLY A 1 88 ? -23.913 -28.955 3.420 1.00 43.53 88 GLY A N 1
ATOM 742 C CA . GLY A 1 88 ? -25.090 -28.556 2.617 1.00 43.53 88 GLY A CA 1
ATOM 743 C C . GLY A 1 88 ? -26.327 -28.067 3.387 1.00 43.53 88 GLY A C 1
ATOM 744 O O . GLY A 1 88 ? -27.269 -27.557 2.791 1.00 43.53 88 GLY A O 1
ATOM 745 N N . ASN A 1 89 ? -26.306 -28.171 4.714 1.00 41.94 89 ASN A N 1
ATOM 746 C CA . ASN A 1 89 ? -27.335 -27.778 5.664 1.00 41.94 89 ASN A CA 1
ATOM 747 C C . ASN A 1 89 ? -27.030 -26.398 6.252 1.00 41.94 89 ASN A C 1
ATOM 749 O O . ASN A 1 89 ? -27.323 -26.137 7.415 1.00 41.94 89 ASN A O 1
ATOM 753 N N . GLN A 1 90 ? -26.449 -25.491 5.465 1.00 41.84 90 GLN A N 1
ATOM 754 C CA . GLN A 1 90 ? -26.657 -24.083 5.774 1.00 41.84 90 GLN A CA 1
ATOM 755 C C . GLN A 1 90 ? -28.055 -23.750 5.264 1.00 41.84 90 GLN A C 1
ATOM 757 O O . GLN A 1 90 ? -28.258 -23.756 4.049 1.00 41.84 90 GLN A O 1
ATOM 762 N N . PRO A 1 91 ? -29.056 -23.552 6.142 1.00 37.72 91 PRO A N 1
ATOM 763 C CA . PRO A 1 91 ? -30.391 -23.217 5.684 1.00 37.72 91 PRO A CA 1
ATOM 764 C C . PRO A 1 91 ? -30.280 -22.006 4.760 1.00 37.72 91 PRO A C 1
ATOM 766 O O . PRO A 1 91 ? -29.645 -21.027 5.131 1.00 37.72 91 PRO A O 1
ATOM 769 N N . ASN A 1 92 ? -30.917 -22.053 3.587 1.00 37.56 92 ASN A N 1
ATOM 770 C CA . ASN A 1 92 ? -31.028 -20.972 2.589 1.00 37.56 92 ASN A CA 1
ATOM 771 C C . ASN A 1 92 ? -31.265 -19.548 3.161 1.00 37.56 92 ASN A C 1
ATOM 773 O O . ASN A 1 92 ? -31.066 -18.558 2.462 1.00 37.56 92 ASN A O 1
ATOM 777 N N . LYS A 1 93 ? -31.676 -19.425 4.431 1.00 37.91 93 LYS A N 1
ATOM 778 C CA . LYS A 1 93 ? -31.741 -18.174 5.203 1.00 37.91 93 LYS A CA 1
ATOM 779 C C . LYS A 1 93 ? -30.374 -17.585 5.616 1.00 37.91 93 LYS A C 1
ATOM 781 O O . LYS A 1 93 ? -30.345 -16.416 5.972 1.00 37.91 93 LYS A O 1
ATOM 786 N N . MET A 1 94 ? -29.271 -18.340 5.564 1.00 36.34 94 MET A N 1
ATOM 787 C CA . MET A 1 94 ? -27.914 -17.917 5.970 1.00 36.34 94 MET A CA 1
ATOM 788 C C . MET A 1 94 ? -27.059 -17.345 4.828 1.00 36.34 94 MET A C 1
ATOM 790 O O . MET A 1 94 ? -26.043 -16.712 5.093 1.00 36.34 94 MET A O 1
ATOM 794 N N . ASN A 1 95 ? -27.453 -17.527 3.561 1.00 35.44 95 ASN A N 1
ATOM 795 C CA . ASN A 1 95 ? -26.694 -16.985 2.422 1.00 35.44 95 ASN A CA 1
ATOM 796 C C . ASN A 1 95 ? -26.866 -15.475 2.232 1.00 35.44 95 ASN A C 1
ATOM 798 O O . ASN A 1 95 ? -26.071 -14.836 1.543 1.00 35.44 95 ASN A O 1
ATOM 802 N N . TYR A 1 96 ? -27.904 -14.894 2.826 1.00 39.66 96 TYR A N 1
ATOM 803 C CA . TYR A 1 96 ? -28.062 -13.453 2.880 1.00 39.66 96 TYR A CA 1
ATOM 804 C C . TYR A 1 96 ? -27.287 -12.965 4.109 1.00 39.66 96 TYR A C 1
ATOM 806 O O . TYR A 1 96 ? -27.620 -13.347 5.227 1.00 39.66 96 TYR A O 1
ATOM 814 N N . ASN A 1 97 ? -26.263 -12.130 3.888 1.00 42.22 97 ASN A N 1
ATOM 815 C CA . ASN A 1 97 ? -25.418 -11.465 4.900 1.00 42.22 97 ASN A CA 1
ATOM 816 C C . ASN A 1 97 ? -24.123 -12.174 5.358 1.00 42.22 97 ASN A C 1
ATOM 818 O O . ASN A 1 97 ? -23.577 -11.807 6.403 1.00 42.22 97 ASN A O 1
ATOM 822 N N . PHE A 1 98 ? -23.589 -13.124 4.581 1.00 41.94 98 PHE A N 1
ATOM 823 C CA . PHE A 1 98 ? -22.189 -13.551 4.723 1.00 41.94 98 PHE A CA 1
ATOM 824 C C . PHE A 1 98 ? -21.261 -12.578 3.980 1.00 41.94 98 PHE A C 1
ATOM 826 O O . PHE A 1 98 ? -21.328 -12.460 2.756 1.00 41.94 98 PHE A O 1
ATOM 833 N N . TYR A 1 99 ? -20.374 -11.907 4.713 1.00 47.78 99 TYR A N 1
ATOM 834 C CA . TYR A 1 99 ? -19.301 -11.074 4.174 1.00 47.78 99 TYR A CA 1
ATOM 835 C C . TYR A 1 99 ? -17.964 -11.711 4.531 1.00 47.78 99 TYR A C 1
ATOM 837 O O . TYR A 1 99 ? -17.450 -11.516 5.626 1.00 47.78 99 TYR A O 1
ATOM 845 N N . GLY A 1 100 ? -17.383 -12.489 3.626 1.00 45.28 100 GLY A N 1
ATOM 846 C CA . GLY A 1 100 ? -16.113 -13.149 3.900 1.00 45.28 100 GLY A CA 1
ATOM 847 C C . GLY A 1 100 ? -15.438 -13.694 2.661 1.00 45.28 100 GLY A C 1
ATOM 848 O O . GLY A 1 100 ? -16.046 -13.800 1.595 1.00 45.28 100 GLY A O 1
ATOM 849 N N . SER A 1 101 ? -14.167 -14.046 2.812 1.00 45.91 101 SER A N 1
ATOM 850 C CA . SER A 1 101 ? -13.348 -14.620 1.759 1.00 45.91 101 SER A CA 1
ATOM 851 C C . SER A 1 101 ? -12.585 -15.848 2.261 1.00 45.91 101 SER A C 1
ATOM 853 O O . SER A 1 101 ? -12.199 -15.960 3.428 1.00 45.91 101 SER A O 1
ATOM 855 N N . PHE A 1 102 ? -12.394 -16.805 1.357 1.00 46.31 102 PHE A N 1
ATOM 856 C CA . PHE A 1 102 ? -11.448 -17.897 1.534 1.00 46.31 102 PHE A CA 1
ATOM 857 C C . PHE A 1 102 ? -10.105 -17.470 0.947 1.00 46.31 102 PHE A C 1
ATOM 859 O O . PHE A 1 102 ? -10.045 -16.928 -0.160 1.00 46.31 102 PHE A O 1
ATOM 866 N N . LYS A 1 103 ? -9.023 -17.701 1.685 1.00 48.94 103 LYS A N 1
ATOM 867 C CA . LYS A 1 103 ? -7.658 -17.343 1.300 1.00 48.94 103 LYS A CA 1
ATOM 868 C C . LYS A 1 103 ? -6.727 -18.499 1.599 1.00 48.94 103 LYS A C 1
ATOM 870 O O . LYS A 1 103 ? -6.631 -18.938 2.733 1.00 48.94 103 LYS A O 1
ATOM 875 N N . PHE A 1 104 ? -6.015 -18.993 0.599 1.00 42.03 104 PHE A N 1
ATOM 876 C CA . PHE A 1 104 ? -5.018 -20.037 0.802 1.00 42.03 104 PHE A CA 1
ATOM 877 C C . PHE A 1 104 ? -3.627 -19.402 0.879 1.00 42.03 104 PHE A C 1
ATOM 879 O O . PHE A 1 104 ? -3.234 -18.688 -0.037 1.00 42.03 104 PHE A O 1
ATOM 886 N N . MET A 1 105 ? -2.886 -19.635 1.962 1.00 43.88 105 MET A N 1
ATOM 887 C CA . MET A 1 105 ? -1.526 -19.119 2.162 1.00 43.88 105 MET A CA 1
ATOM 888 C C . MET A 1 105 ? -0.640 -20.196 2.787 1.00 43.88 105 MET A C 1
ATOM 890 O O . MET A 1 105 ? -1.075 -20.898 3.695 1.00 43.88 105 MET A O 1
ATOM 894 N N . HIS A 1 106 ? 0.613 -20.325 2.342 1.00 40.94 106 HIS A N 1
ATOM 895 C CA . HIS A 1 106 ? 1.597 -21.264 2.915 1.00 40.94 106 HIS A CA 1
ATOM 896 C C . HIS A 1 106 ? 1.087 -22.716 3.055 1.00 40.94 106 HIS A C 1
ATOM 898 O O . HIS A 1 106 ? 1.366 -23.394 4.042 1.00 40.94 106 HIS A O 1
ATOM 904 N N . GLY A 1 107 ? 0.294 -23.195 2.092 1.00 37.56 107 GLY A N 1
ATOM 905 C CA . GLY A 1 107 ? -0.275 -24.545 2.150 1.00 37.56 107 GLY A CA 1
ATOM 906 C C . GLY A 1 107 ? -1.481 -24.706 3.084 1.00 37.56 107 GLY A C 1
ATOM 907 O O . GLY A 1 107 ? -1.910 -25.836 3.300 1.00 37.56 107 GLY A O 1
ATOM 908 N N . LYS A 1 108 ? -2.035 -23.616 3.630 1.00 35.16 108 LYS A N 1
ATOM 909 C CA . LYS A 1 108 ? -3.191 -23.626 4.537 1.00 35.16 108 LYS A CA 1
ATOM 910 C C . LYS A 1 108 ? -4.333 -22.771 3.990 1.00 35.16 108 LYS A C 1
ATOM 912 O O . LYS A 1 108 ? -4.099 -21.671 3.498 1.00 35.16 108 LYS A O 1
ATOM 917 N N . LEU A 1 109 ? -5.568 -23.264 4.111 1.00 40.75 109 LEU A N 1
ATOM 918 C CA . LEU A 1 109 ? -6.784 -22.506 3.812 1.00 40.75 109 LEU A CA 1
ATOM 919 C C . LEU A 1 109 ? -7.203 -21.711 5.053 1.00 40.75 109 LEU A C 1
ATOM 921 O O . LEU A 1 109 ? -7.436 -22.282 6.113 1.00 40.75 109 LEU A O 1
ATOM 925 N N . TYR A 1 110 ? -7.309 -20.401 4.901 1.00 43.03 110 TYR A N 1
ATOM 926 C CA . TYR A 1 110 ? -7.813 -19.453 5.881 1.00 43.03 110 TYR A CA 1
ATOM 927 C C . TYR A 1 110 ? -9.196 -18.993 5.424 1.00 43.03 110 TYR A C 1
ATOM 929 O O . TYR A 1 110 ? -9.355 -18.516 4.303 1.00 43.03 110 TYR A O 1
ATOM 937 N N . GLN A 1 111 ? -10.201 -19.134 6.281 1.00 43.78 111 GLN A N 1
ATOM 938 C CA . GLN A 1 111 ? -11.509 -18.527 6.067 1.00 43.78 111 GLN A CA 1
ATOM 939 C C . GLN A 1 111 ? -11.651 -17.360 7.036 1.00 43.78 111 GLN A C 1
ATOM 941 O O . GLN A 1 111 ? -11.474 -17.524 8.242 1.00 43.78 111 GLN A O 1
ATOM 946 N N . GLY A 1 112 ? -11.986 -16.193 6.502 1.00 40.09 112 GLY A N 1
ATOM 947 C CA . GLY A 1 112 ? -12.356 -15.034 7.294 1.00 40.09 112 GLY A CA 1
ATOM 948 C C . GLY A 1 112 ? -13.672 -14.478 6.787 1.00 40.09 112 GLY A C 1
ATOM 949 O O . GLY A 1 112 ? -13.791 -14.178 5.604 1.00 40.09 112 GLY A O 1
ATOM 950 N N . GLY A 1 113 ? -14.667 -14.340 7.655 1.00 43.00 113 GLY A N 1
ATOM 951 C CA . GLY A 1 113 ? -15.898 -13.646 7.306 1.00 43.00 113 GLY A CA 1
ATOM 952 C C . GLY A 1 113 ? -16.634 -13.114 8.522 1.00 43.00 113 GLY A C 1
ATOM 953 O O . GLY A 1 113 ? -16.469 -13.616 9.632 1.00 43.00 113 GLY A O 1
ATOM 954 N N . SER A 1 114 ? -17.450 -12.092 8.307 1.00 42.94 114 SER A N 1
ATOM 955 C CA . SER A 1 114 ? -18.516 -11.701 9.209 1.00 42.94 114 SER A CA 1
ATOM 956 C C . SER A 1 114 ? -19.832 -12.275 8.695 1.00 42.94 114 SER A C 1
ATOM 958 O O . SER A 1 114 ? -20.160 -12.215 7.510 1.00 42.94 114 SER A O 1
ATOM 960 N N . ILE A 1 115 ? -20.589 -12.871 9.607 1.00 44.12 115 ILE A N 1
ATOM 961 C CA . ILE A 1 115 ? -21.943 -13.343 9.339 1.00 44.12 115 ILE A CA 1
ATOM 962 C C . ILE A 1 115 ? -22.855 -12.470 10.176 1.00 44.12 115 ILE A C 1
ATOM 964 O O . ILE A 1 115 ? -22.762 -12.490 11.405 1.00 44.12 115 ILE A O 1
ATOM 968 N N . ARG A 1 116 ? -23.737 -11.701 9.535 1.00 45.94 116 ARG A N 1
ATOM 969 C CA . ARG A 1 116 ? -24.857 -11.108 10.268 1.00 45.94 116 ARG A CA 1
ATOM 970 C C . ARG A 1 116 ? -25.924 -12.187 10.375 1.00 45.94 116 ARG A C 1
ATOM 972 O O . ARG A 1 116 ? -26.666 -12.419 9.423 1.00 45.94 116 ARG A O 1
ATOM 979 N N . TYR A 1 117 ? -25.957 -12.885 11.508 1.00 46.25 117 TYR A N 1
ATOM 980 C CA . TYR A 1 117 ? -27.020 -13.846 11.777 1.00 46.25 117 TYR A CA 1
ATOM 981 C C . TYR A 1 117 ? -28.360 -13.108 11.743 1.00 46.25 117 TYR A C 1
ATOM 983 O O . TYR A 1 117 ? -28.641 -12.263 12.591 1.00 46.25 117 TYR A O 1
ATOM 991 N N . GLY A 1 118 ? -29.197 -13.422 10.753 1.00 40.28 118 GLY A N 1
ATOM 992 C CA . GLY A 1 118 ? -30.625 -13.179 10.892 1.00 40.28 118 GLY A CA 1
ATOM 993 C C . GLY A 1 118 ? -31.117 -14.036 12.053 1.00 40.28 118 GLY A C 1
ATOM 994 O O . GLY A 1 118 ? -30.728 -15.198 12.147 1.00 40.28 118 GLY A O 1
ATOM 995 N N . LEU A 1 119 ? -31.932 -13.469 12.941 1.00 38.12 119 LEU A N 1
ATOM 996 C CA . LEU A 1 119 ? -32.545 -14.174 14.069 1.00 38.12 119 LEU A CA 1
ATOM 997 C C . LEU A 1 119 ? -33.452 -15.309 13.568 1.00 38.12 119 LEU A C 1
ATOM 999 O O . LEU A 1 119 ? -34.669 -15.164 13.467 1.00 38.12 119 LEU A O 1
ATOM 1003 N N . ALA A 1 120 ? -32.852 -16.436 13.213 1.00 32.16 120 ALA A N 1
ATOM 1004 C CA . ALA A 1 120 ? -33.524 -17.695 12.990 1.00 32.16 120 ALA A CA 1
ATOM 1005 C C . ALA A 1 120 ? -33.450 -18.467 14.307 1.00 32.16 120 ALA A C 1
ATOM 1007 O O . ALA A 1 120 ? -32.443 -19.098 14.574 1.00 32.16 120 ALA A O 1
ATOM 1008 N N . ASN A 1 121 ? -34.525 -18.359 15.091 1.00 32.97 121 ASN A N 1
ATOM 1009 C CA . ASN A 1 121 ? -34.855 -19.125 16.295 1.00 32.97 121 ASN A CA 1
ATOM 1010 C C . ASN A 1 121 ? -33.810 -19.142 17.429 1.00 32.97 121 ASN A C 1
ATOM 1012 O O . ASN A 1 121 ? -32.638 -19.453 17.280 1.00 32.97 121 ASN A O 1
ATOM 1016 N N . SER A 1 122 ? -34.299 -18.813 18.616 1.00 35.41 122 SER A N 1
ATOM 1017 C CA . SER A 1 122 ? -33.591 -18.585 19.876 1.00 35.41 122 SER A CA 1
ATOM 1018 C C . SER A 1 122 ? -32.876 -19.793 20.502 1.00 35.41 122 SER A C 1
ATOM 1020 O O . SER A 1 122 ? -32.492 -19.693 21.663 1.00 35.41 122 SER A O 1
ATOM 1022 N N . ASP A 1 123 ? -32.678 -20.898 19.781 1.00 33.34 123 ASP A N 1
ATOM 1023 C CA . ASP A 1 123 ? -32.252 -22.168 20.390 1.00 33.34 123 ASP A CA 1
ATOM 1024 C C . ASP A 1 123 ? -30.846 -22.630 19.972 1.00 33.34 123 ASP A C 1
ATOM 1026 O O . ASP A 1 123 ? -30.269 -23.505 20.619 1.00 33.34 123 ASP A O 1
ATOM 1030 N N . ASP A 1 124 ? -30.238 -22.009 18.958 1.00 35.41 124 ASP A N 1
ATOM 1031 C CA . ASP A 1 124 ? -28.889 -22.375 18.531 1.00 35.41 124 ASP A CA 1
ATOM 1032 C C . ASP A 1 124 ? -27.834 -21.488 19.212 1.00 35.41 124 ASP A C 1
ATOM 1034 O O . ASP A 1 124 ? -27.610 -20.331 18.852 1.00 35.41 124 ASP A O 1
ATOM 1038 N N . ASN A 1 125 ? -27.154 -22.067 20.207 1.00 28.48 125 ASN A N 1
ATOM 1039 C CA . ASN A 1 125 ? -26.003 -21.524 20.942 1.00 28.48 125 ASN A CA 1
ATOM 1040 C C . ASN A 1 125 ? -24.750 -21.313 20.054 1.00 28.48 125 ASN A C 1
ATOM 1042 O O . ASN A 1 125 ? -23.655 -21.782 20.381 1.00 28.48 125 ASN A O 1
ATOM 1046 N N . PHE A 1 126 ? -24.856 -20.600 18.931 1.00 33.38 126 PHE A N 1
ATOM 1047 C CA . PHE A 1 126 ? -23.678 -20.174 18.178 1.00 33.38 126 PHE A CA 1
ATOM 1048 C C . PHE A 1 126 ? -23.051 -18.959 18.853 1.00 33.38 126 PHE A C 1
ATOM 1050 O O . PHE A 1 126 ? -23.537 -17.831 18.771 1.00 33.38 126 PHE A O 1
ATOM 1057 N N . LYS A 1 127 ? -21.943 -19.219 19.554 1.00 29.02 127 LYS A N 1
ATOM 1058 C CA . LYS A 1 127 ? -21.085 -18.193 20.139 1.00 29.02 127 LYS A CA 1
ATOM 1059 C C . LYS A 1 127 ? -20.699 -17.180 19.066 1.00 29.02 127 LYS A C 1
ATOM 1061 O O . LYS A 1 127 ? -20.098 -17.518 18.050 1.00 29.02 127 LYS A O 1
ATOM 1066 N N . TYR A 1 128 ? -21.027 -15.927 19.346 1.00 36.00 128 TYR A N 1
ATOM 1067 C CA . TYR A 1 128 ? -20.489 -14.768 18.663 1.00 36.00 128 TYR A CA 1
ATOM 1068 C C . TYR A 1 128 ? -18.962 -14.795 18.839 1.00 36.00 128 TYR A C 1
ATOM 1070 O O . TYR A 1 128 ? -18.462 -14.411 19.891 1.00 36.00 128 TYR A O 1
ATOM 1078 N N . ASP A 1 129 ? -18.207 -15.227 17.826 1.00 36.84 129 ASP A N 1
ATOM 1079 C CA . ASP A 1 129 ? -16.778 -14.885 17.724 1.00 36.84 129 ASP A CA 1
ATOM 1080 C C . ASP A 1 129 ? -16.648 -13.510 17.040 1.00 36.84 129 ASP A C 1
ATOM 1082 O O . ASP A 1 129 ? -15.918 -13.274 16.075 1.00 36.84 129 ASP A O 1
ATOM 1086 N N . GLY A 1 130 ? -17.508 -12.589 17.478 1.00 36.69 130 GLY A N 1
ATOM 1087 C CA . GLY A 1 130 ? -17.607 -11.251 16.938 1.00 36.69 130 GLY A CA 1
ATOM 1088 C C . GLY A 1 130 ? -16.570 -10.368 17.586 1.00 36.69 130 GLY A C 1
ATOM 1089 O O . GLY A 1 130 ? -16.825 -9.729 18.595 1.00 36.69 130 GLY A O 1
ATOM 1090 N N . ASN A 1 131 ? -15.395 -10.371 16.976 1.00 43.91 131 ASN A N 1
ATOM 1091 C CA . ASN A 1 131 ? -14.471 -9.239 16.955 1.00 43.91 131 ASN A CA 1
ATOM 1092 C C . ASN A 1 131 ? -13.545 -9.266 15.728 1.00 43.91 131 ASN A C 1
ATOM 1094 O O . ASN A 1 131 ? -12.782 -8.329 15.513 1.00 43.91 131 ASN A O 1
ATOM 1098 N N . ASN A 1 132 ? -13.643 -10.283 14.864 1.00 53.06 132 ASN A N 1
ATOM 1099 C CA . ASN A 1 132 ? -12.738 -10.407 13.723 1.00 53.06 132 ASN A CA 1
ATOM 1100 C C . ASN A 1 132 ? -13.179 -9.610 12.489 1.00 53.06 132 ASN A C 1
ATOM 1102 O O . ASN A 1 132 ? -12.364 -9.408 11.600 1.00 53.06 132 ASN A O 1
ATOM 1106 N N . GLY A 1 133 ? -14.422 -9.118 12.407 1.00 62.00 133 GLY A N 1
ATOM 1107 C CA . GLY A 1 133 ? -14.934 -8.463 11.191 1.00 62.00 133 GLY A CA 1
ATOM 1108 C C . GLY A 1 133 ? -14.083 -7.280 10.714 1.00 62.00 133 GLY A C 1
ATOM 1109 O O . GLY A 1 133 ? -13.828 -7.139 9.520 1.00 62.00 133 GLY A O 1
ATOM 1110 N N . LEU A 1 134 ? -13.581 -6.46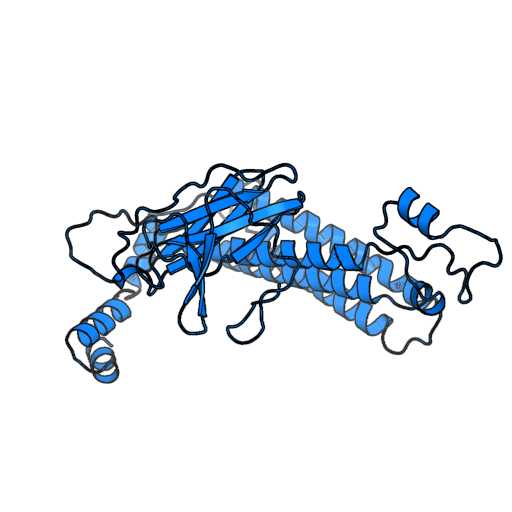7 11.645 1.00 70.19 134 LEU A N 1
ATOM 1111 C CA . LEU A 1 134 ? -12.768 -5.301 11.308 1.00 70.19 134 LEU A CA 1
ATOM 1112 C C . LEU A 1 134 ? -11.317 -5.666 10.965 1.00 70.19 134 LEU A C 1
ATOM 1114 O O . LEU A 1 134 ? -10.786 -5.203 9.959 1.00 70.19 134 LEU A O 1
ATOM 1118 N N . PHE A 1 135 ? -10.701 -6.573 11.726 1.00 73.69 135 PHE A N 1
ATOM 1119 C CA . PHE A 1 135 ? -9.379 -7.114 11.390 1.00 73.69 135 PHE A CA 1
ATOM 1120 C C . PHE A 1 135 ? -9.374 -7.827 10.032 1.00 73.69 135 PHE A C 1
ATOM 1122 O O . PHE A 1 135 ? -8.424 -7.696 9.261 1.00 73.69 135 PHE A O 1
ATOM 1129 N N . LEU A 1 136 ? -10.459 -8.529 9.702 1.00 68.62 136 LEU A N 1
ATOM 1130 C CA . LEU A 1 136 ? -10.663 -9.144 8.394 1.00 68.62 136 LEU A CA 1
ATOM 1131 C C . LEU A 1 136 ? -10.826 -8.102 7.287 1.00 68.62 136 LEU A C 1
ATOM 1133 O O . LEU A 1 136 ? -10.273 -8.287 6.207 1.00 68.62 136 LEU A O 1
ATOM 1137 N N . ALA A 1 137 ? -11.503 -6.981 7.552 1.00 75.06 137 ALA A N 1
ATOM 1138 C CA . ALA A 1 137 ? -11.593 -5.885 6.590 1.00 75.06 137 ALA A CA 1
ATOM 1139 C C . ALA A 1 137 ? -10.211 -5.286 6.264 1.00 75.06 137 ALA A C 1
ATOM 1141 O O . ALA A 1 137 ? -9.928 -4.995 5.096 1.00 75.06 137 ALA A O 1
ATOM 1142 N N . TYR A 1 138 ? -9.329 -5.145 7.263 1.00 82.75 138 TYR A N 1
ATOM 1143 C CA . TYR A 1 138 ? -7.937 -4.738 7.042 1.00 82.75 138 TYR A CA 1
ATOM 1144 C C . TYR A 1 138 ? -7.155 -5.789 6.253 1.00 82.75 138 TYR A C 1
ATOM 1146 O O . TYR A 1 138 ? -6.485 -5.448 5.278 1.00 82.75 138 TYR A O 1
ATOM 1154 N N . ALA A 1 139 ? -7.278 -7.066 6.624 1.00 77.12 139 ALA A N 1
ATOM 1155 C CA . ALA A 1 139 ? -6.625 -8.161 5.915 1.00 77.12 139 ALA A CA 1
ATOM 1156 C C . ALA A 1 139 ? -7.044 -8.205 4.438 1.00 77.12 139 ALA A C 1
ATOM 1158 O O . ALA A 1 139 ? -6.190 -8.286 3.561 1.00 77.12 139 ALA A O 1
ATOM 1159 N N . ASP A 1 140 ? -8.337 -8.064 4.139 1.00 74.50 140 ASP A N 1
ATOM 1160 C CA . ASP A 1 140 ? -8.855 -8.023 2.771 1.00 74.50 140 ASP A CA 1
ATOM 1161 C C . ASP A 1 140 ? -8.282 -6.851 1.960 1.00 74.50 140 ASP A C 1
ATOM 1163 O O . ASP A 1 140 ? -8.036 -6.995 0.759 1.00 74.50 140 ASP A O 1
ATOM 1167 N N . ALA A 1 141 ? -8.062 -5.689 2.585 1.00 80.25 141 ALA A N 1
ATOM 1168 C CA . ALA A 1 141 ? -7.385 -4.568 1.937 1.00 80.25 141 ALA A CA 1
ATOM 1169 C C . ALA A 1 141 ? -5.929 -4.910 1.596 1.00 80.25 141 ALA A C 1
ATOM 1171 O O . ALA A 1 141 ? -5.539 -4.776 0.437 1.00 80.25 141 ALA A O 1
ATOM 1172 N N . LEU A 1 142 ? -5.181 -5.454 2.557 1.00 81.81 142 LEU A N 1
ATOM 1173 C CA . LEU A 1 142 ? -3.787 -5.857 2.360 1.00 81.81 142 LEU A CA 1
ATOM 1174 C C . LEU A 1 142 ? -3.643 -6.998 1.343 1.00 81.81 142 LEU A C 1
ATOM 1176 O O . LEU A 1 142 ? -2.704 -7.001 0.555 1.00 81.81 142 LEU A O 1
ATOM 1180 N N . PHE A 1 143 ? -4.594 -7.932 1.275 1.00 77.75 143 PHE A N 1
ATOM 1181 C CA . PHE A 1 143 ? -4.605 -8.968 0.239 1.00 77.75 143 PHE A CA 1
ATOM 1182 C C . PHE A 1 143 ? -4.763 -8.393 -1.163 1.00 77.75 143 PHE A C 1
ATOM 1184 O O . PHE A 1 143 ? -4.109 -8.863 -2.092 1.00 77.75 143 PHE A O 1
ATOM 1191 N N . ARG A 1 144 ? -5.608 -7.369 -1.330 1.00 82.12 144 ARG A N 1
ATOM 1192 C CA . ARG A 1 144 ? -5.701 -6.652 -2.609 1.00 82.12 144 ARG A CA 1
ATOM 1193 C C . ARG A 1 144 ? -4.405 -5.913 -2.933 1.00 82.12 144 ARG A C 1
ATOM 1195 O O . ARG A 1 144 ? -4.088 -5.761 -4.107 1.00 82.12 144 ARG A O 1
ATOM 1202 N N . ASP A 1 145 ? -3.665 -5.459 -1.926 1.00 83.44 145 ASP A N 1
ATOM 1203 C CA . ASP A 1 145 ? -2.359 -4.830 -2.130 1.00 83.44 145 ASP A CA 1
ATOM 1204 C C . ASP A 1 145 ? -1.296 -5.846 -2.567 1.00 83.44 145 ASP A C 1
ATOM 1206 O O . ASP A 1 145 ? -0.544 -5.562 -3.498 1.00 83.44 145 ASP A O 1
ATOM 1210 N N . VAL A 1 146 ? -1.289 -7.049 -1.981 1.00 79.81 146 VAL A N 1
ATOM 1211 C CA . VAL A 1 146 ? -0.429 -8.166 -2.414 1.00 79.81 146 VAL A CA 1
ATOM 1212 C C . VAL A 1 146 ? -0.738 -8.571 -3.854 1.00 79.81 146 VAL A C 1
ATOM 1214 O O . VAL A 1 146 ? 0.178 -8.626 -4.669 1.00 79.81 146 VAL A O 1
ATOM 1217 N N . ASP A 1 147 ? -2.013 -8.792 -4.188 1.00 76.75 147 ASP A N 1
ATOM 1218 C CA . ASP A 1 147 ? -2.440 -9.119 -5.557 1.00 76.75 147 ASP A CA 1
ATOM 1219 C C . ASP A 1 147 ? -2.004 -8.030 -6.547 1.00 76.75 147 ASP A C 1
ATOM 1221 O O . ASP A 1 147 ? -1.408 -8.318 -7.585 1.00 76.75 147 ASP A O 1
ATOM 1225 N N . ARG A 1 148 ? -2.199 -6.754 -6.188 1.00 87.50 148 ARG A N 1
ATOM 1226 C CA . ARG A 1 148 ? -1.763 -5.630 -7.021 1.00 87.50 148 ARG A CA 1
ATOM 1227 C C . ARG A 1 148 ? -0.256 -5.647 -7.253 1.00 87.50 148 ARG A C 1
ATOM 1229 O O . ARG A 1 148 ? 0.161 -5.539 -8.400 1.00 87.50 148 ARG A O 1
ATOM 1236 N N . LEU A 1 149 ? 0.547 -5.814 -6.202 1.00 81.69 149 LEU A N 1
ATOM 1237 C CA . LEU A 1 149 ? 2.007 -5.878 -6.319 1.00 81.69 149 LEU A CA 1
ATOM 1238 C C . LEU A 1 149 ? 2.465 -7.089 -7.140 1.00 81.69 149 LEU A C 1
ATOM 1240 O O . LEU A 1 149 ? 3.384 -6.952 -7.944 1.00 81.69 149 LEU A O 1
ATOM 1244 N N . TYR A 1 150 ? 1.811 -8.242 -6.990 1.00 81.06 150 TYR A N 1
ATOM 1245 C CA . TYR A 1 150 ? 2.112 -9.446 -7.764 1.00 81.06 150 TYR A CA 1
ATOM 1246 C C . TYR A 1 150 ? 1.838 -9.241 -9.260 1.00 81.06 150 TYR A C 1
ATOM 1248 O O . TYR A 1 150 ? 2.686 -9.525 -10.109 1.00 81.06 150 TYR A O 1
ATOM 1256 N N . VAL A 1 151 ? 0.680 -8.671 -9.598 1.00 82.19 151 VAL A N 1
ATOM 1257 C CA . VAL A 1 151 ? 0.326 -8.353 -10.985 1.00 82.19 151 VAL A CA 1
ATOM 1258 C C . VAL A 1 151 ? 1.257 -7.280 -11.564 1.00 82.19 151 VAL A C 1
ATOM 1260 O O . VAL A 1 151 ? 1.689 -7.408 -12.710 1.00 82.19 151 VAL A O 1
ATOM 1263 N N . THR A 1 152 ? 1.602 -6.247 -10.788 1.00 86.62 152 THR A N 1
ATOM 1264 C CA . THR A 1 152 ? 2.575 -5.222 -11.193 1.00 86.62 152 THR A CA 1
ATOM 1265 C C . THR A 1 152 ? 3.953 -5.833 -11.440 1.00 86.62 152 THR A C 1
ATOM 1267 O O . THR A 1 152 ? 4.570 -5.532 -12.459 1.00 86.62 152 THR A O 1
ATOM 1270 N N . TYR A 1 153 ? 4.423 -6.741 -10.579 1.00 86.94 153 TYR A N 1
ATOM 1271 C CA . TYR A 1 153 ? 5.694 -7.442 -10.775 1.00 86.94 153 TYR A CA 1
ATOM 1272 C C . TYR A 1 153 ? 5.735 -8.186 -12.115 1.00 86.94 153 TYR A C 1
ATOM 1274 O O . TYR A 1 153 ? 6.730 -8.094 -12.830 1.00 86.94 153 TYR A O 1
ATOM 1282 N N . GLY A 1 154 ? 4.633 -8.834 -12.506 1.00 87.44 154 GLY A N 1
ATOM 1283 C CA . GLY A 1 154 ? 4.523 -9.492 -13.809 1.00 87.44 154 GLY A CA 1
ATOM 1284 C C . GLY A 1 154 ? 4.759 -8.560 -15.005 1.00 87.44 154 GLY A C 1
ATOM 1285 O O . GLY A 1 154 ? 5.319 -9.002 -16.000 1.00 87.44 154 GLY A O 1
ATOM 1286 N N . ARG A 1 155 ? 4.384 -7.276 -14.909 1.00 89.12 155 ARG A N 1
ATOM 1287 C CA . ARG A 1 155 ? 4.649 -6.262 -15.951 1.00 89.12 155 ARG A CA 1
ATOM 1288 C C . ARG A 1 155 ? 6.036 -5.632 -15.850 1.00 89.12 155 ARG A C 1
ATOM 1290 O O . ARG A 1 155 ? 6.621 -5.279 -16.865 1.00 89.12 155 ARG A O 1
ATOM 1297 N N . VAL A 1 156 ? 6.561 -5.491 -14.635 1.00 93.25 156 VAL A N 1
ATOM 1298 C CA . VAL A 1 156 ? 7.909 -4.955 -14.383 1.00 93.25 156 VAL A CA 1
ATOM 1299 C C . VAL A 1 156 ? 8.995 -5.937 -14.845 1.00 93.25 156 VAL A C 1
ATOM 1301 O O . VAL A 1 156 ? 10.089 -5.512 -15.210 1.00 93.25 156 VAL A O 1
ATOM 1304 N N . ASN A 1 157 ? 8.719 -7.245 -14.823 1.00 95.38 157 ASN A N 1
ATOM 1305 C CA . ASN A 1 157 ? 9.706 -8.303 -15.041 1.00 95.38 157 ASN A CA 1
ATOM 1306 C C . ASN A 1 157 ? 10.046 -8.571 -16.525 1.00 95.38 157 ASN A C 1
ATOM 1308 O O . ASN A 1 157 ? 10.142 -9.722 -16.958 1.00 95.38 157 ASN A O 1
ATOM 1312 N N . GLU A 1 158 ? 10.295 -7.509 -17.290 1.00 96.12 158 GLU A N 1
ATOM 1313 C CA . GLU A 1 158 ? 10.642 -7.555 -18.713 1.00 96.12 158 GLU A CA 1
ATOM 1314 C C . GLU A 1 158 ? 12.026 -6.931 -18.967 1.00 96.12 158 GLU A C 1
ATOM 1316 O O . GLU A 1 158 ? 12.354 -5.861 -18.456 1.00 96.12 158 GLU A O 1
ATOM 1321 N N . ASN A 1 159 ? 12.871 -7.603 -19.757 1.00 97.19 159 ASN A N 1
ATOM 1322 C CA . ASN A 1 159 ? 14.279 -7.233 -19.921 1.00 97.19 159 ASN A CA 1
ATOM 1323 C C . ASN A 1 159 ? 14.501 -6.083 -20.937 1.00 97.19 159 ASN A C 1
ATOM 1325 O O . ASN A 1 159 ? 14.271 -6.285 -22.140 1.00 97.19 159 ASN A O 1
ATOM 1329 N N . PRO A 1 160 ? 15.057 -4.920 -20.526 1.00 96.31 160 PRO A N 1
ATOM 1330 C CA . PRO A 1 160 ? 15.421 -3.834 -21.442 1.00 96.31 160 PRO A CA 1
ATOM 1331 C C . PRO A 1 160 ? 16.797 -4.027 -22.110 1.00 96.31 160 PRO A C 1
ATOM 1333 O O . PRO A 1 160 ? 17.147 -3.294 -23.039 1.00 96.31 160 PRO A O 1
ATOM 1336 N N . LEU A 1 161 ? 17.619 -4.980 -21.650 1.00 96.19 161 LEU A N 1
ATOM 1337 C CA . LEU A 1 161 ? 18.994 -5.138 -22.123 1.00 96.19 161 LEU A CA 1
ATOM 1338 C C . LEU A 1 161 ? 19.031 -5.466 -23.625 1.00 96.19 161 LEU A C 1
ATOM 1340 O O . LEU A 1 161 ? 18.291 -6.314 -24.134 1.00 96.19 161 LEU A O 1
ATOM 1344 N N . GLY A 1 162 ? 19.917 -4.771 -24.339 1.00 94.69 162 GLY A N 1
ATOM 1345 C CA . GLY A 1 162 ? 20.016 -4.824 -25.798 1.00 94.69 162 GLY A CA 1
ATOM 1346 C C . GLY A 1 162 ? 19.344 -3.659 -26.524 1.00 94.69 162 GLY A C 1
ATOM 1347 O O . GLY A 1 162 ? 19.574 -3.505 -27.717 1.00 94.69 162 GLY A O 1
ATOM 1348 N N . ALA A 1 163 ? 18.591 -2.801 -25.827 1.00 95.62 163 ALA A N 1
ATOM 1349 C CA . ALA A 1 163 ? 18.005 -1.590 -26.412 1.00 95.62 163 ALA A C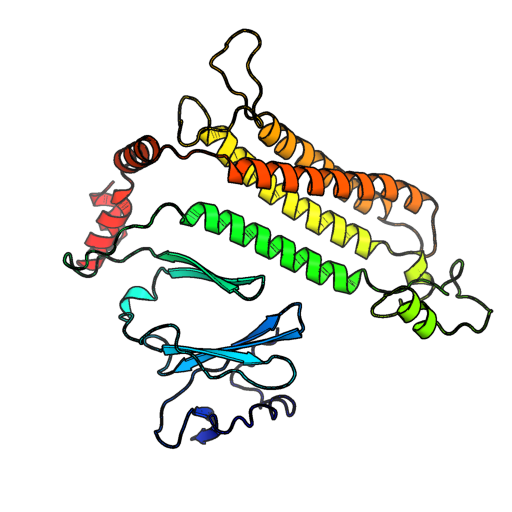A 1
ATOM 1350 C C . ALA A 1 163 ? 19.038 -0.502 -26.780 1.00 95.62 163 ALA A C 1
ATOM 1352 O O . ALA A 1 163 ? 18.731 0.414 -27.544 1.00 95.62 163 ALA A O 1
ATOM 1353 N N . GLY A 1 164 ? 20.274 -0.603 -26.275 1.00 93.00 164 GLY A N 1
ATOM 1354 C CA . GLY A 1 164 ? 21.301 0.419 -26.489 1.00 93.00 164 GLY A CA 1
ATOM 1355 C C . GLY A 1 164 ? 20.847 1.793 -25.969 1.00 93.00 164 GLY A C 1
ATOM 1356 O O . GLY A 1 164 ? 20.075 1.855 -25.014 1.00 93.00 164 GLY A O 1
ATOM 1357 N N . PRO A 1 165 ? 21.305 2.901 -26.580 1.00 90.62 165 PRO A N 1
ATOM 1358 C CA . PRO A 1 165 ? 20.831 4.239 -26.223 1.00 90.62 165 PRO A CA 1
ATOM 1359 C C . PRO A 1 165 ? 19.374 4.503 -26.636 1.00 90.62 165 PRO A C 1
ATOM 1361 O O . PRO A 1 165 ? 18.644 5.187 -25.921 1.00 90.62 165 PRO A O 1
ATOM 1364 N N . ILE A 1 166 ? 18.960 3.985 -27.800 1.00 91.81 166 ILE A N 1
ATOM 1365 C CA . ILE A 1 166 ? 17.613 4.183 -28.366 1.00 91.81 166 ILE A CA 1
ATOM 1366 C C . ILE A 1 166 ? 17.283 3.186 -29.490 1.00 91.81 166 ILE A C 1
ATOM 1368 O O . ILE A 1 166 ? 16.155 2.712 -29.579 1.00 91.81 166 ILE A O 1
ATOM 1372 N N . GLY A 1 167 ? 18.252 2.853 -30.350 1.00 92.69 167 GLY A N 1
ATOM 1373 C CA . GLY A 1 167 ? 18.031 2.085 -31.587 1.00 92.69 167 GLY A CA 1
ATOM 1374 C C . GLY A 1 167 ? 18.379 0.595 -31.524 1.00 92.69 167 GLY A C 1
ATOM 1375 O O . GLY A 1 167 ? 18.449 -0.046 -32.566 1.00 92.69 167 GLY A O 1
ATOM 1376 N N . GLY A 1 168 ? 18.641 0.045 -30.339 1.00 94.00 168 GLY A N 1
ATOM 1377 C CA . GLY A 1 168 ? 19.173 -1.310 -30.190 1.00 94.00 168 GLY A CA 1
ATOM 1378 C C . GLY A 1 168 ? 20.702 -1.372 -30.268 1.00 94.00 168 GLY A C 1
ATOM 1379 O O . GLY A 1 168 ? 21.378 -0.395 -30.595 1.00 94.00 168 GLY A O 1
ATOM 1380 N N . THR A 1 169 ? 21.263 -2.531 -29.930 1.00 93.75 169 THR A N 1
ATOM 1381 C CA . THR A 1 169 ? 22.689 -2.837 -30.115 1.00 93.75 169 THR A CA 1
ATOM 1382 C C . THR A 1 169 ? 22.955 -3.411 -31.509 1.00 93.75 169 THR A C 1
ATOM 1384 O O . THR A 1 169 ? 22.156 -4.191 -32.021 1.00 93.75 169 THR A O 1
ATOM 1387 N N . SER A 1 170 ? 24.096 -3.062 -32.111 1.00 94.38 170 SER A N 1
ATOM 1388 C CA . SER A 1 170 ? 24.586 -3.670 -33.360 1.00 94.38 170 SER A CA 1
ATOM 1389 C C . SER A 1 170 ? 25.320 -4.996 -33.136 1.00 94.38 170 SER A C 1
ATOM 1391 O O . SER A 1 170 ? 25.594 -5.724 -34.088 1.00 94.38 170 SER A O 1
ATOM 1393 N N . ILE A 1 171 ? 25.645 -5.321 -31.882 1.00 95.62 171 ILE A N 1
ATOM 1394 C CA . ILE A 1 171 ? 26.251 -6.600 -31.511 1.00 95.62 171 ILE A CA 1
ATOM 1395 C C . ILE A 1 171 ? 25.157 -7.676 -31.579 1.00 95.62 171 ILE A C 1
ATOM 1397 O O . ILE A 1 171 ? 24.106 -7.484 -30.961 1.00 95.62 171 ILE A O 1
ATOM 1401 N N . PRO A 1 172 ? 25.379 -8.812 -32.268 1.00 92.88 172 PRO A N 1
ATOM 1402 C CA . PRO A 1 172 ? 24.375 -9.861 -32.437 1.00 92.88 172 PRO A CA 1
ATOM 1403 C C . PRO A 1 172 ? 24.196 -10.675 -31.146 1.00 92.88 172 PRO A C 1
ATOM 1405 O O . PRO A 1 172 ? 24.660 -11.807 -31.028 1.00 92.88 172 PRO A O 1
ATOM 1408 N N . ILE A 1 173 ? 23.547 -10.077 -30.146 1.00 94.75 173 ILE A N 1
ATOM 1409 C CA . ILE A 1 173 ? 23.239 -10.724 -28.869 1.00 94.75 173 ILE A CA 1
ATOM 1410 C C . ILE A 1 173 ? 21.902 -11.468 -28.930 1.00 94.75 173 ILE A C 1
ATOM 1412 O O . ILE A 1 173 ? 20.936 -10.995 -29.531 1.00 94.75 173 ILE A O 1
ATOM 1416 N N . ASP A 1 174 ? 21.802 -12.587 -28.214 1.00 96.25 174 ASP A N 1
ATOM 1417 C CA . ASP A 1 174 ? 20.517 -13.227 -27.935 1.00 96.25 174 ASP A CA 1
ATOM 1418 C C . ASP A 1 174 ? 19.864 -12.582 -26.699 1.00 96.25 174 ASP A C 1
ATOM 1420 O O . ASP A 1 174 ? 20.203 -12.883 -25.550 1.00 96.25 174 ASP A O 1
ATOM 1424 N N . ARG A 1 175 ? 18.896 -11.686 -26.935 1.00 96.75 175 ARG A N 1
ATOM 1425 C CA . ARG A 1 175 ? 18.149 -10.993 -25.870 1.00 96.75 175 ARG A CA 1
ATOM 1426 C C . ARG A 1 175 ? 17.285 -11.930 -25.020 1.00 96.75 175 ARG A C 1
ATOM 1428 O O . ARG A 1 175 ? 17.025 -11.621 -23.859 1.00 96.75 175 ARG A O 1
ATOM 1435 N N . LYS A 1 176 ? 16.848 -13.073 -25.562 1.00 96.81 176 LYS A N 1
ATOM 1436 C CA . LYS A 1 176 ? 16.106 -14.078 -24.784 1.00 96.81 176 LYS A CA 1
ATOM 1437 C C . LYS A 1 176 ? 17.048 -14.822 -23.846 1.00 96.81 176 LYS A C 1
ATOM 1439 O O . LYS A 1 176 ? 16.695 -15.052 -22.691 1.00 96.81 176 LYS A O 1
ATOM 1444 N N . SER A 1 177 ? 18.262 -15.133 -24.308 1.00 96.94 177 SER A N 1
ATOM 1445 C CA . SER A 1 177 ? 19.306 -15.689 -23.442 1.00 96.94 177 SER A CA 1
ATOM 1446 C C . SER A 1 177 ? 19.640 -14.731 -22.298 1.00 96.94 177 SER A C 1
ATOM 1448 O O . SER A 1 177 ? 19.655 -15.155 -21.145 1.00 96.94 177 SER A O 1
ATOM 1450 N N . THR A 1 178 ? 19.839 -13.434 -22.567 1.00 96.00 178 THR A N 1
ATOM 1451 C CA . THR A 1 178 ? 20.132 -12.470 -21.490 1.00 96.00 178 THR A CA 1
ATOM 1452 C C . THR A 1 178 ? 18.961 -12.285 -20.528 1.00 96.00 178 THR A C 1
ATOM 1454 O O . THR A 1 178 ? 19.191 -12.222 -19.323 1.00 96.00 178 THR A O 1
ATOM 1457 N N . ALA A 1 179 ? 17.716 -12.272 -21.020 1.00 97.38 179 ALA A N 1
ATOM 1458 C CA . ALA A 1 179 ? 16.528 -12.237 -20.164 1.00 97.38 179 ALA A CA 1
ATOM 1459 C C . ALA A 1 179 ? 16.507 -13.429 -19.198 1.00 97.38 179 ALA A C 1
ATOM 1461 O O . ALA A 1 179 ? 16.418 -13.237 -17.987 1.00 97.38 179 ALA A O 1
ATOM 1462 N N . LYS A 1 180 ? 16.712 -14.646 -19.720 1.00 97.06 180 LYS A N 1
ATOM 1463 C CA . LYS A 1 180 ? 16.779 -15.871 -18.915 1.00 97.06 180 LYS A CA 1
ATOM 1464 C C . LYS A 1 180 ? 17.915 -15.834 -17.888 1.00 97.06 180 LYS A C 1
ATOM 1466 O O . LYS A 1 180 ? 17.702 -16.217 -16.743 1.00 97.06 180 LYS A O 1
ATOM 1471 N N . MET A 1 181 ? 19.108 -15.380 -18.279 1.00 96.88 181 MET A N 1
ATOM 1472 C CA . MET A 1 181 ? 20.275 -15.302 -17.386 1.00 96.88 181 MET A CA 1
ATOM 1473 C C . MET A 1 181 ? 20.085 -14.294 -16.246 1.00 96.88 181 MET A C 1
ATOM 1475 O O . MET A 1 181 ? 20.609 -14.507 -15.158 1.00 96.88 181 MET A O 1
ATOM 1479 N N . LEU A 1 182 ? 19.338 -13.213 -16.487 1.00 96.62 182 LEU A N 1
ATOM 1480 C CA . LEU A 1 182 ? 19.040 -12.175 -15.496 1.00 96.62 182 LEU A CA 1
ATOM 1481 C C . LEU A 1 182 ? 17.766 -12.454 -14.681 1.00 96.62 182 LEU A C 1
ATOM 1483 O O . LEU A 1 182 ? 17.460 -11.696 -13.765 1.00 96.62 182 LEU A O 1
ATOM 1487 N N . GLY A 1 183 ? 17.033 -13.528 -14.993 1.00 95.25 183 GLY A N 1
ATOM 1488 C CA . GLY A 1 183 ? 15.802 -13.906 -14.293 1.00 95.25 183 GLY A CA 1
ATOM 1489 C C . GLY A 1 183 ? 14.547 -13.145 -14.735 1.00 95.25 183 GLY A C 1
ATOM 1490 O O . GLY A 1 183 ? 13.531 -13.207 -14.043 1.00 95.25 183 GLY A O 1
ATOM 1491 N N . PHE A 1 184 ? 14.591 -12.453 -15.876 1.00 96.25 184 PHE A N 1
ATOM 1492 C CA . PHE A 1 184 ? 13.409 -11.820 -16.458 1.00 96.25 184 PHE A CA 1
ATOM 1493 C C . PHE A 1 184 ? 12.464 -12.853 -17.073 1.00 96.25 184 PHE A C 1
ATOM 1495 O O . PHE A 1 184 ? 12.895 -13.882 -17.599 1.00 96.25 184 PHE A O 1
ATOM 1502 N N . HIS A 1 185 ? 11.167 -12.548 -17.044 1.00 92.62 185 HIS A N 1
ATOM 1503 C CA . HIS A 1 185 ? 10.141 -13.368 -17.683 1.00 92.62 185 HIS A CA 1
ATOM 1504 C C . HIS A 1 185 ? 10.200 -13.253 -19.214 1.00 92.62 185 HIS A C 1
ATOM 1506 O O . HIS A 1 185 ? 10.055 -14.255 -19.918 1.00 92.62 185 HIS A O 1
ATOM 1512 N N . GLY A 1 186 ? 10.480 -12.054 -19.726 1.00 94.06 186 GLY A N 1
ATOM 1513 C CA . GLY A 1 186 ? 10.575 -11.794 -21.157 1.00 94.06 186 GLY A CA 1
ATOM 1514 C C . GLY A 1 186 ? 11.491 -10.621 -21.509 1.00 94.06 186 GLY A C 1
ATOM 1515 O O . GLY A 1 186 ? 12.468 -10.326 -20.814 1.00 94.06 186 GLY A O 1
ATOM 1516 N N . ILE A 1 187 ? 11.207 -9.990 -22.646 1.00 96.88 187 ILE A N 1
ATOM 1517 C CA . ILE A 1 187 ? 11.961 -8.862 -23.195 1.00 96.88 187 ILE A CA 1
ATOM 1518 C C . ILE A 1 187 ? 11.019 -7.697 -23.481 1.00 96.88 187 ILE A C 1
ATOM 1520 O O . ILE A 1 187 ? 9.900 -7.895 -23.945 1.00 96.88 187 ILE A O 1
ATOM 1524 N N . ILE A 1 188 ? 11.521 -6.472 -23.337 1.00 96.69 188 ILE A N 1
ATOM 1525 C CA . ILE A 1 188 ? 10.835 -5.302 -23.894 1.00 96.69 188 ILE A CA 1
ATOM 1526 C C . ILE A 1 188 ? 11.057 -5.289 -25.410 1.00 96.69 188 ILE A C 1
ATOM 1528 O O . ILE A 1 188 ? 12.196 -5.304 -25.886 1.00 96.69 188 ILE A O 1
ATOM 1532 N N . GLU A 1 189 ? 9.984 -5.302 -26.190 1.00 94.94 189 GLU A N 1
ATOM 1533 C CA . GLU A 1 189 ? 10.062 -5.542 -27.636 1.00 94.94 189 GLU A CA 1
ATOM 1534 C C . GLU A 1 189 ? 10.700 -4.373 -28.395 1.00 94.94 189 GLU A C 1
ATOM 1536 O O . GLU A 1 189 ? 11.522 -4.585 -29.289 1.00 94.94 189 GLU A O 1
ATOM 1541 N N . ASN A 1 190 ? 10.375 -3.138 -28.006 1.00 97.00 190 ASN A N 1
ATOM 1542 C CA . ASN A 1 190 ? 10.816 -1.927 -28.687 1.00 97.00 190 ASN A CA 1
ATOM 1543 C C . ASN A 1 190 ? 11.970 -1.241 -27.935 1.00 97.00 190 ASN A C 1
ATOM 1545 O O . ASN A 1 190 ? 11.891 -0.995 -26.734 1.00 97.00 190 ASN A O 1
ATOM 1549 N N . SER A 1 191 ? 13.053 -0.908 -28.642 1.00 96.50 191 SER A N 1
ATOM 1550 C CA . SER A 1 191 ? 14.249 -0.310 -28.033 1.00 96.50 191 SER A CA 1
ATOM 1551 C C . SER A 1 191 ? 14.046 1.132 -27.563 1.00 96.50 191 SER A C 1
ATOM 1553 O O . SER A 1 191 ? 14.655 1.534 -26.574 1.00 96.50 191 SER A O 1
ATOM 1555 N N . ILE A 1 192 ? 13.195 1.905 -28.245 1.00 96.88 192 ILE A N 1
ATOM 1556 C CA . ILE A 1 192 ? 12.871 3.281 -27.853 1.00 96.88 192 ILE A CA 1
ATOM 1557 C C . ILE A 1 192 ? 12.031 3.239 -26.584 1.00 96.88 192 ILE A C 1
ATOM 1559 O O . ILE A 1 192 ? 12.347 3.930 -25.620 1.00 96.88 192 ILE A O 1
ATOM 1563 N N . ASP A 1 193 ? 11.001 2.396 -26.553 1.00 96.38 193 ASP A N 1
ATOM 1564 C CA . ASP A 1 193 ? 10.174 2.183 -25.364 1.00 96.38 193 ASP A CA 1
ATOM 1565 C C . ASP A 1 193 ? 11.033 1.790 -24.151 1.00 96.38 193 ASP A C 1
ATOM 1567 O O . ASP A 1 193 ? 11.041 2.506 -23.150 1.00 96.38 193 ASP A O 1
ATOM 1571 N N . ALA A 1 194 ? 11.886 0.770 -24.310 1.00 95.81 194 ALA A N 1
ATOM 1572 C CA . ALA A 1 194 ? 12.778 0.267 -23.265 1.00 95.81 194 ALA A CA 1
ATOM 1573 C C . ALA A 1 194 ? 13.674 1.341 -22.616 1.00 95.81 194 ALA A C 1
ATOM 1575 O O . ALA A 1 194 ? 14.063 1.199 -21.455 1.00 95.81 194 ALA A O 1
ATOM 1576 N N . THR A 1 195 ? 14.030 2.409 -23.340 1.00 95.12 195 THR A N 1
ATOM 1577 C CA . THR A 1 195 ? 14.845 3.507 -22.794 1.00 95.12 195 THR A CA 1
ATOM 1578 C C . THR A 1 195 ? 14.020 4.711 -22.337 1.00 95.12 195 THR A C 1
ATOM 1580 O O . THR A 1 195 ? 14.461 5.427 -21.427 1.00 95.12 195 THR A O 1
ATOM 1583 N N . SER A 1 196 ? 12.805 4.886 -22.866 1.00 93.69 196 SER A N 1
ATOM 1584 C CA . SER A 1 196 ? 11.931 6.045 -22.628 1.00 93.69 196 SER A CA 1
ATOM 1585 C C . SER A 1 196 ? 11.008 5.875 -21.427 1.00 93.69 196 SER A C 1
ATOM 1587 O O . SER A 1 196 ? 10.984 6.723 -20.533 1.00 93.69 196 SER A O 1
ATOM 1589 N N . THR A 1 197 ? 10.214 4.805 -21.409 1.00 93.31 197 THR A N 1
ATOM 1590 C CA . THR A 1 197 ? 9.029 4.710 -20.552 1.00 93.31 197 THR A CA 1
ATOM 1591 C C . THR A 1 197 ? 9.389 4.328 -19.123 1.00 93.31 197 THR A C 1
ATOM 1593 O O . THR A 1 197 ? 10.397 3.677 -18.841 1.00 93.31 197 THR A O 1
ATOM 1596 N N . ARG A 1 198 ? 8.595 4.824 -18.171 1.00 96.31 198 ARG A N 1
ATOM 1597 C CA . ARG A 1 198 ? 8.721 4.547 -16.728 1.00 96.31 198 ARG A CA 1
ATOM 1598 C C . ARG A 1 198 ? 7.358 4.242 -16.109 1.00 96.31 198 ARG A C 1
ATOM 1600 O O . ARG A 1 198 ? 7.148 4.463 -14.920 1.00 96.31 198 ARG A O 1
ATOM 1607 N N . ASP A 1 199 ? 6.429 3.750 -16.919 1.00 95.69 199 ASP A N 1
ATOM 1608 C CA . ASP A 1 199 ? 5.106 3.314 -16.471 1.00 95.69 199 ASP A CA 1
ATOM 1609 C C . ASP A 1 199 ? 5.201 2.213 -15.408 1.00 95.69 199 ASP A C 1
ATOM 1611 O O . ASP A 1 199 ? 4.517 2.301 -14.396 1.00 95.69 199 ASP A O 1
ATOM 1615 N N . PHE A 1 200 ? 6.135 1.272 -15.545 1.00 94.94 200 PHE A N 1
ATOM 1616 C CA . PHE A 1 200 ? 6.407 0.221 -14.566 1.00 94.94 200 PHE A CA 1
ATOM 1617 C C . PHE A 1 200 ? 6.808 0.790 -13.192 1.00 94.94 200 PHE A C 1
ATOM 1619 O O . PHE A 1 200 ? 6.426 0.257 -12.149 1.00 94.94 200 PHE A O 1
ATOM 1626 N N . VAL A 1 201 ? 7.535 1.916 -13.172 1.00 96.81 201 VAL A N 1
ATOM 1627 C CA . VAL A 1 201 ? 7.876 2.638 -11.937 1.00 96.81 201 VAL A CA 1
ATOM 1628 C C . VAL A 1 201 ? 6.638 3.303 -11.347 1.00 96.81 201 VAL A C 1
ATOM 1630 O O . VAL A 1 201 ? 6.408 3.219 -10.141 1.00 96.81 201 VAL A O 1
ATOM 1633 N N . ILE A 1 202 ? 5.862 3.988 -12.188 1.00 98.12 202 ILE A N 1
ATOM 1634 C CA . ILE A 1 202 ? 4.640 4.684 -11.780 1.00 98.12 202 ILE A CA 1
ATOM 1635 C C . ILE A 1 202 ? 3.640 3.682 -11.199 1.00 98.12 202 ILE A C 1
ATOM 1637 O O . ILE A 1 202 ? 3.091 3.935 -10.131 1.00 98.12 202 ILE A O 1
ATOM 1641 N N . GLU A 1 203 ? 3.440 2.538 -11.854 1.00 98.00 203 GLU A N 1
ATOM 1642 C CA . GLU A 1 203 ? 2.535 1.478 -11.410 1.00 98.00 203 GLU A CA 1
ATOM 1643 C C . GLU A 1 203 ? 2.978 0.903 -10.058 1.00 98.00 203 GLU A C 1
ATOM 1645 O O . GLU A 1 203 ? 2.159 0.804 -9.144 1.00 98.00 203 GLU A O 1
ATOM 1650 N N . TYR A 1 204 ? 4.274 0.616 -9.885 1.00 97.94 204 TYR A N 1
ATOM 1651 C CA . TYR A 1 204 ? 4.825 0.180 -8.599 1.00 97.94 204 TYR A CA 1
ATOM 1652 C C . TYR A 1 204 ? 4.581 1.210 -7.490 1.00 97.94 204 TYR A C 1
ATOM 1654 O O . TYR A 1 204 ? 4.020 0.882 -6.443 1.00 97.94 204 TYR A O 1
ATOM 1662 N N . VAL A 1 205 ? 4.956 2.472 -7.712 1.00 98.56 205 VAL A N 1
ATOM 1663 C CA . VAL A 1 205 ? 4.802 3.519 -6.694 1.00 98.56 205 VAL A CA 1
ATOM 1664 C C . VAL A 1 205 ? 3.325 3.809 -6.414 1.00 98.56 205 VAL A C 1
ATOM 1666 O O . VAL A 1 205 ? 2.973 4.071 -5.266 1.00 98.56 205 VAL A O 1
ATOM 1669 N N . ALA A 1 206 ? 2.442 3.690 -7.407 1.00 98.62 206 ALA A N 1
ATOM 1670 C CA . ALA A 1 206 ? 0.999 3.792 -7.217 1.00 98.62 206 ALA A CA 1
ATOM 1671 C C . ALA A 1 206 ? 0.450 2.638 -6.368 1.00 98.62 206 ALA A C 1
ATOM 1673 O O . ALA A 1 206 ? -0.323 2.878 -5.439 1.00 98.62 206 ALA A O 1
ATOM 1674 N N . ALA A 1 207 ? 0.880 1.400 -6.627 1.00 97.56 207 ALA A N 1
ATOM 1675 C CA . ALA A 1 207 ? 0.498 0.248 -5.818 1.00 97.56 207 ALA A CA 1
ATOM 1676 C C . ALA A 1 207 ? 0.937 0.415 -4.355 1.00 97.56 207 ALA A C 1
ATOM 1678 O O . ALA A 1 207 ? 0.144 0.172 -3.444 1.00 97.56 207 ALA A O 1
ATOM 1679 N N . VAL A 1 208 ? 2.159 0.909 -4.127 1.00 98.56 208 VAL A N 1
ATOM 1680 C CA . VAL A 1 208 ? 2.675 1.187 -2.780 1.00 98.56 208 VAL A CA 1
ATOM 1681 C C . VAL A 1 208 ? 1.963 2.375 -2.120 1.00 98.56 208 VAL A C 1
ATOM 1683 O O . VAL A 1 208 ? 1.712 2.340 -0.918 1.00 98.56 208 VAL A O 1
ATOM 1686 N N . ALA A 1 209 ? 1.580 3.411 -2.869 1.00 98.75 209 ALA A N 1
ATOM 1687 C CA . ALA A 1 209 ? 0.795 4.523 -2.330 1.00 98.75 209 ALA A CA 1
ATOM 1688 C C . ALA A 1 209 ? -0.589 4.063 -1.840 1.00 98.75 209 ALA A C 1
ATOM 1690 O O . ALA A 1 209 ? -1.043 4.496 -0.777 1.00 98.75 209 ALA A O 1
ATOM 1691 N N . ILE A 1 210 ? -1.235 3.145 -2.568 1.00 98.56 210 ILE A N 1
ATOM 1692 C CA . ILE A 1 210 ? -2.497 2.522 -2.138 1.00 98.56 210 ILE A CA 1
ATOM 1693 C C . ILE A 1 210 ? -2.281 1.695 -0.865 1.00 98.56 210 ILE A C 1
ATOM 1695 O O . ILE A 1 210 ? -3.031 1.871 0.094 1.00 98.56 210 ILE A O 1
ATOM 1699 N N . LEU A 1 211 ? -1.228 0.870 -0.818 1.00 97.88 211 LEU A N 1
ATOM 1700 C CA . LEU A 1 211 ? -0.857 0.113 0.381 1.00 97.88 211 LEU A CA 1
ATOM 1701 C C . LEU A 1 211 ? -0.674 1.036 1.593 1.00 97.88 211 LEU A C 1
ATOM 1703 O O . LEU A 1 211 ? -1.291 0.824 2.633 1.00 97.88 211 LEU A O 1
ATOM 1707 N N . MET A 1 212 ? 0.129 2.094 1.458 1.00 98.69 212 MET A N 1
ATOM 1708 C CA . MET A 1 212 ? 0.356 3.056 2.540 1.00 98.69 212 MET A CA 1
ATOM 1709 C C . MET A 1 212 ? -0.935 3.763 2.965 1.00 98.69 212 MET A C 1
ATOM 1711 O O . MET A 1 212 ? -1.135 3.998 4.150 1.00 98.69 212 MET A O 1
ATOM 1715 N N . THR A 1 213 ? -1.851 4.034 2.032 1.00 98.56 213 THR A N 1
ATOM 1716 C CA . THR A 1 213 ? -3.181 4.582 2.354 1.00 98.56 213 THR A CA 1
ATOM 1717 C C . THR A 1 213 ? -4.035 3.593 3.154 1.00 98.56 213 THR A C 1
ATOM 1719 O O . THR A 1 213 ? -4.769 3.993 4.054 1.00 98.56 213 THR A O 1
ATOM 1722 N N . ASN A 1 214 ? -3.936 2.291 2.885 1.00 97.44 214 ASN A N 1
ATOM 1723 C CA . ASN A 1 214 ? -4.598 1.281 3.713 1.00 97.44 214 ASN A CA 1
ATOM 1724 C C . ASN A 1 214 ? -3.947 1.180 5.101 1.00 97.44 214 ASN A C 1
ATOM 1726 O O . ASN A 1 214 ? -4.660 1.125 6.102 1.00 97.44 214 ASN A O 1
ATOM 1730 N N . LEU A 1 215 ? -2.613 1.229 5.182 1.00 97.50 215 LEU A N 1
ATOM 1731 C CA . LEU A 1 215 ? -1.889 1.244 6.458 1.00 97.50 215 LEU A CA 1
ATOM 1732 C C . LEU A 1 215 ? -2.186 2.503 7.281 1.00 97.50 215 LEU A C 1
ATOM 1734 O O . LEU A 1 215 ? -2.275 2.413 8.503 1.00 97.50 215 LEU A O 1
ATOM 1738 N N . SER A 1 216 ? -2.384 3.662 6.648 1.00 98.06 216 SER A N 1
ATOM 1739 C CA . SER A 1 216 ? -2.720 4.899 7.359 1.00 98.06 216 SER A CA 1
ATOM 1740 C C . SER A 1 216 ? -4.108 4.837 7.997 1.00 98.06 216 SER A C 1
ATOM 1742 O O . SER A 1 216 ? -4.279 5.343 9.101 1.00 98.06 216 SER A O 1
ATOM 1744 N N . ARG A 1 217 ? -5.070 4.156 7.360 1.00 96.94 217 ARG A N 1
ATOM 1745 C CA . ARG A 1 217 ? -6.394 3.890 7.945 1.00 96.94 217 ARG A CA 1
ATOM 1746 C C . ARG A 1 217 ? -6.302 2.995 9.177 1.00 96.94 217 ARG A C 1
ATOM 1748 O O . ARG A 1 217 ? -6.809 3.373 10.222 1.00 96.94 217 ARG A O 1
ATOM 1755 N N . ILE A 1 218 ? -5.581 1.874 9.073 1.00 94.75 218 ILE A N 1
ATOM 1756 C CA . ILE A 1 218 ? -5.314 0.987 10.222 1.00 94.75 218 ILE A CA 1
ATOM 1757 C C . ILE A 1 218 ? -4.651 1.780 11.353 1.00 94.75 218 ILE A C 1
ATOM 1759 O O . ILE A 1 218 ? -5.023 1.644 12.515 1.00 94.75 218 ILE A O 1
ATOM 1763 N N . SER A 1 219 ? -3.688 2.635 10.999 1.00 96.31 219 SER A N 1
ATOM 1764 C CA . SER A 1 219 ? -2.968 3.474 11.956 1.00 96.31 219 SER A CA 1
ATOM 1765 C C . SER A 1 219 ? -3.887 4.461 12.676 1.00 96.31 219 SER A C 1
ATOM 1767 O O . SER A 1 219 ? -3.739 4.647 13.878 1.00 96.31 219 SER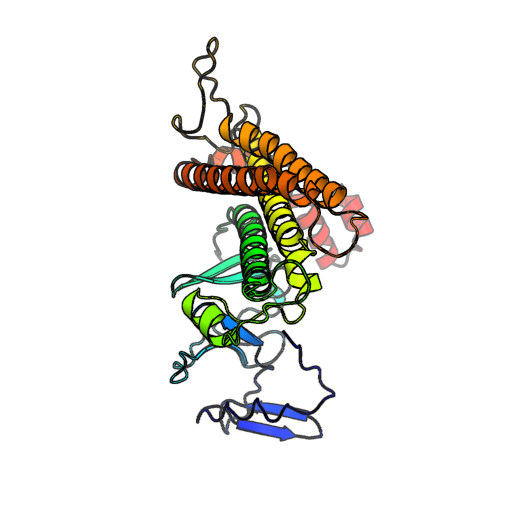 A O 1
ATOM 1769 N N . GLU A 1 220 ? -4.838 5.072 11.965 1.00 97.00 220 GLU A N 1
ATOM 1770 C CA . GLU A 1 220 ? -5.818 5.992 12.553 1.00 97.00 220 GLU A CA 1
ATOM 1771 C C . GLU A 1 220 ? -6.761 5.277 13.517 1.00 97.00 220 GLU A C 1
ATOM 1773 O O . GLU A 1 220 ? -6.928 5.716 14.654 1.00 97.00 220 GLU A O 1
ATOM 1778 N N . ASP A 1 221 ? -7.330 4.151 13.083 1.00 95.25 221 ASP A N 1
ATOM 1779 C CA . ASP A 1 221 ? -8.258 3.374 13.901 1.00 95.25 221 ASP A CA 1
ATOM 1780 C C . ASP A 1 221 ? -7.577 2.939 15.210 1.00 95.25 221 ASP A C 1
ATOM 1782 O O . ASP A 1 221 ? -8.130 3.113 16.295 1.00 95.25 221 ASP A O 1
ATOM 1786 N N . PHE A 1 222 ? -6.329 2.467 15.135 1.00 94.38 222 PHE A N 1
ATOM 1787 C CA . PHE A 1 222 ? -5.561 2.063 16.314 1.00 94.38 222 PHE A CA 1
ATOM 1788 C C . PHE A 1 222 ? -5.157 3.245 17.196 1.00 94.38 222 PHE A C 1
ATOM 1790 O O . PHE A 1 222 ? -5.225 3.135 18.421 1.00 94.38 222 PHE A O 1
ATOM 1797 N N . ALA A 1 223 ? -4.764 4.376 16.603 1.00 94.94 223 ALA A N 1
ATOM 1798 C CA . ALA A 1 223 ? -4.435 5.573 17.365 1.00 94.94 223 ALA A CA 1
ATOM 1799 C C . ALA A 1 223 ? -5.647 6.021 18.194 1.00 94.94 223 ALA A C 1
ATOM 1801 O O . ALA A 1 223 ? -5.522 6.168 19.408 1.00 94.94 223 ALA A O 1
ATOM 1802 N N . ILE A 1 224 ? -6.829 6.120 17.577 1.00 96.00 224 ILE A N 1
ATOM 1803 C CA . ILE A 1 224 ? -8.079 6.486 18.259 1.00 96.00 224 ILE A CA 1
ATOM 1804 C C . ILE A 1 224 ? -8.443 5.459 19.337 1.00 96.00 224 ILE A C 1
ATOM 1806 O O . ILE A 1 224 ? -8.759 5.828 20.465 1.00 96.00 224 ILE A O 1
ATOM 1810 N N . TRP A 1 225 ? -8.372 4.162 19.036 1.00 95.12 225 TRP A N 1
ATOM 1811 C CA . TRP A 1 225 ? -8.717 3.113 20.003 1.00 95.12 225 TRP A CA 1
ATOM 1812 C C . TRP A 1 225 ? -7.796 3.052 21.215 1.00 95.12 225 TRP A C 1
ATOM 1814 O O . TRP A 1 225 ? -8.217 2.561 22.266 1.00 95.12 225 TRP A O 1
ATOM 1824 N N . SER A 1 226 ? -6.560 3.529 21.065 1.00 94.06 226 SER A N 1
ATOM 1825 C CA . SER A 1 226 ? -5.578 3.608 22.145 1.00 94.06 226 SER A CA 1
ATOM 1826 C C . SER A 1 226 ? -5.763 4.824 23.059 1.00 94.06 226 SER A C 1
ATOM 1828 O O . SER A 1 226 ? -5.112 4.897 24.101 1.00 94.06 226 SER A O 1
ATOM 1830 N N . THR A 1 227 ? -6.642 5.778 22.718 1.00 94.31 227 THR A N 1
ATOM 1831 C CA . THR A 1 227 ? -6.844 6.966 23.560 1.00 94.31 227 THR A CA 1
ATOM 1832 C C . THR A 1 227 ? -7.537 6.616 24.879 1.00 94.31 227 THR A C 1
ATOM 1834 O O . THR A 1 227 ? -8.199 5.583 25.017 1.00 94.31 227 THR A O 1
ATOM 1837 N N . SER A 1 228 ? -7.437 7.503 25.870 1.00 91.25 228 SER A N 1
ATOM 1838 C CA . SER A 1 228 ? -8.101 7.338 27.169 1.00 91.25 228 SER A CA 1
ATOM 1839 C C . SER A 1 228 ? -9.630 7.316 27.077 1.00 91.25 228 SER A C 1
ATOM 1841 O O . SER A 1 228 ? -10.287 6.673 27.894 1.00 91.25 228 SER A O 1
ATOM 1843 N N . GLU A 1 229 ? -10.206 8.003 26.091 1.00 92.75 229 GLU A N 1
ATOM 1844 C CA . GLU A 1 229 ? -11.652 8.076 25.869 1.00 92.75 229 GLU A CA 1
ATOM 1845 C C . GLU A 1 229 ? -12.215 6.727 25.405 1.00 92.75 229 GLU A C 1
ATOM 1847 O O . GLU A 1 229 ? -13.281 6.315 25.866 1.00 92.75 229 GLU A O 1
ATOM 1852 N N . PHE A 1 230 ? -11.487 6.024 24.530 1.00 93.19 230 PHE A N 1
ATOM 1853 C CA . PHE A 1 230 ? -11.889 4.719 24.004 1.00 93.19 230 PHE A CA 1
ATOM 1854 C C . PHE A 1 230 ? -11.323 3.569 24.843 1.00 93.19 230 PHE A C 1
ATOM 1856 O O . PHE A 1 230 ? -12.077 2.753 25.380 1.00 93.19 230 PHE A O 1
ATOM 1863 N N . SER A 1 231 ? -9.996 3.510 24.984 1.00 93.25 231 SER A N 1
ATOM 1864 C CA . SER A 1 231 ? -9.260 2.449 25.687 1.00 93.25 231 SER A CA 1
ATOM 1865 C C . SER A 1 231 ? -9.673 1.043 25.236 1.00 93.25 231 SER A C 1
ATOM 1867 O O . SER A 1 231 ? -9.834 0.131 26.051 1.00 93.25 231 SER A O 1
ATOM 1869 N N . PHE A 1 232 ? -9.911 0.879 23.934 1.00 93.31 232 PHE A N 1
ATOM 1870 C CA . PHE A 1 232 ? -10.294 -0.398 23.329 1.00 93.31 232 PHE A CA 1
ATOM 1871 C C . PHE A 1 232 ? -9.086 -1.300 23.120 1.00 93.31 232 PHE A C 1
ATOM 1873 O O . PHE A 1 232 ? -9.211 -2.521 23.212 1.00 93.31 232 PHE A O 1
ATOM 1880 N N . ILE A 1 233 ? -7.923 -0.701 22.875 1.00 93.50 233 ILE A N 1
ATOM 1881 C CA . ILE A 1 233 ? -6.659 -1.415 22.760 1.00 93.50 233 ILE A CA 1
ATOM 1882 C C . ILE A 1 233 ? -5.604 -0.781 23.659 1.00 93.50 233 ILE A C 1
ATOM 1884 O O . ILE A 1 233 ? -5.637 0.418 23.928 1.00 93.50 233 ILE A O 1
ATOM 1888 N N . GLU A 1 234 ? -4.643 -1.593 24.071 1.00 92.12 234 GLU A N 1
ATOM 1889 C CA . GLU A 1 234 ? -3.403 -1.148 24.685 1.00 92.12 234 GLU A CA 1
ATOM 1890 C C . GLU A 1 234 ? -2.231 -1.567 23.796 1.00 92.12 234 GLU A C 1
ATOM 1892 O O . GLU A 1 234 ? -2.090 -2.736 23.420 1.00 92.12 234 GLU A O 1
ATOM 1897 N N . LEU A 1 235 ? -1.408 -0.584 23.436 1.00 91.88 235 LEU A N 1
ATOM 1898 C CA . LEU A 1 235 ? -0.183 -0.786 22.676 1.00 91.88 235 LEU A CA 1
ATOM 1899 C C . LEU A 1 235 ? 0.972 -1.099 23.639 1.00 91.88 235 LEU A C 1
ATOM 1901 O O . LEU A 1 235 ? 1.060 -0.528 24.730 1.00 91.88 235 LEU A O 1
ATOM 1905 N N . SER A 1 236 ? 1.858 -2.003 23.219 1.00 89.38 236 SER A N 1
ATOM 1906 C CA . SER A 1 236 ? 3.064 -2.350 23.976 1.00 89.38 236 SER A CA 1
ATOM 1907 C C . SER A 1 236 ? 4.021 -1.155 24.083 1.00 89.38 236 SER A C 1
ATOM 1909 O O . SER A 1 236 ? 4.113 -0.329 23.170 1.00 89.38 236 SER A O 1
ATOM 1911 N N . ASP A 1 237 ? 4.766 -1.091 25.187 1.00 86.69 237 ASP A N 1
ATOM 1912 C CA . ASP A 1 237 ? 5.758 -0.044 25.461 1.00 86.69 237 ASP A CA 1
ATOM 1913 C C . ASP A 1 237 ? 6.851 0.006 24.382 1.00 86.69 237 ASP A C 1
ATOM 1915 O O . ASP A 1 237 ? 7.344 1.076 24.052 1.00 86.69 237 ASP A O 1
ATOM 1919 N N . GLU A 1 238 ? 7.170 -1.130 23.752 1.00 86.56 238 GLU A N 1
ATOM 1920 C CA . GLU A 1 238 ? 8.133 -1.207 22.640 1.00 86.56 238 GLU A CA 1
ATOM 1921 C C . GLU A 1 238 ? 7.690 -0.423 21.392 1.00 86.56 238 GLU A C 1
ATOM 1923 O O . GLU A 1 238 ? 8.520 -0.054 20.560 1.00 86.56 238 GLU A O 1
ATOM 1928 N N . PHE A 1 239 ? 6.384 -0.171 21.250 1.00 85.81 239 PHE A N 1
ATOM 1929 C CA . PHE A 1 239 ? 5.781 0.495 20.091 1.00 85.81 239 PHE A CA 1
ATOM 1930 C C . PHE A 1 239 ? 5.135 1.841 20.439 1.00 85.81 239 PHE A C 1
ATOM 1932 O O . PHE A 1 239 ? 4.436 2.419 19.602 1.00 85.81 239 PHE A O 1
ATOM 1939 N N . THR A 1 240 ? 5.365 2.345 21.653 1.00 86.94 240 THR A N 1
ATOM 1940 C CA . THR A 1 240 ? 4.866 3.644 22.114 1.00 86.94 240 THR A CA 1
ATOM 1941 C C . THR A 1 240 ? 5.981 4.460 22.749 1.00 86.94 240 THR A C 1
ATOM 1943 O O . THR A 1 240 ? 6.998 3.918 23.175 1.00 86.94 240 THR A O 1
ATOM 1946 N N . SER A 1 241 ? 5.810 5.779 22.810 1.00 85.00 241 SER A N 1
ATOM 1947 C CA . SER A 1 241 ? 6.696 6.631 23.606 1.00 85.00 241 SER A CA 1
ATOM 1948 C C . SER A 1 241 ? 5.995 7.106 24.877 1.00 85.00 241 SER A C 1
ATOM 1950 O O . SER A 1 241 ? 4.795 7.409 24.844 1.00 85.00 241 SER A O 1
ATOM 1952 N N . PRO A 1 242 ? 6.713 7.207 26.008 1.00 82.00 242 PRO A N 1
ATOM 1953 C CA . PRO A 1 242 ? 6.192 7.886 27.181 1.00 82.00 242 PRO A CA 1
ATOM 1954 C C . PRO A 1 242 ? 6.218 9.404 26.967 1.00 82.00 242 PRO A C 1
ATOM 1956 O O . PRO A 1 242 ? 7.129 9.957 26.346 1.00 82.00 242 PRO A O 1
ATOM 1959 N N . SER A 1 243 ? 5.247 10.118 27.533 1.00 80.50 243 SER A N 1
ATOM 1960 C CA . SER A 1 243 ? 5.347 11.576 27.648 1.00 80.50 243 SER A CA 1
ATOM 1961 C C . SER A 1 243 ? 6.412 11.972 28.677 1.00 80.50 243 SER A C 1
ATOM 1963 O O . SER A 1 243 ? 6.474 11.406 29.766 1.00 80.50 243 SER A O 1
ATOM 1965 N N . SER A 1 244 ? 7.193 13.014 28.376 1.00 75.50 244 SER A N 1
ATOM 1966 C CA . SER A 1 244 ? 8.197 13.575 29.295 1.00 75.50 244 SER A CA 1
ATOM 1967 C C . SER A 1 244 ? 7.611 14.167 30.584 1.00 75.50 244 SER A C 1
ATOM 1969 O O . SER A 1 244 ? 8.336 14.317 31.562 1.00 75.50 244 SER A O 1
ATOM 1971 N N . VAL A 1 245 ? 6.315 14.505 30.596 1.00 78.81 245 VAL A N 1
ATOM 1972 C CA . VAL A 1 245 ? 5.618 15.127 31.741 1.00 78.81 245 VAL A CA 1
ATOM 1973 C C . VAL A 1 245 ? 4.560 14.199 32.348 1.00 78.81 245 VAL A C 1
ATOM 1975 O O . VAL A 1 245 ? 4.248 14.317 33.529 1.00 78.81 245 VAL A O 1
ATOM 1978 N N . MET A 1 246 ? 4.003 13.268 31.564 1.00 75.06 246 MET A N 1
ATOM 1979 C CA . MET A 1 246 ? 2.915 12.376 31.988 1.00 75.06 246 MET A CA 1
ATOM 1980 C C . MET A 1 246 ? 3.337 10.902 31.863 1.00 75.06 246 MET A C 1
ATOM 1982 O O . MET A 1 246 ? 3.165 10.318 30.792 1.00 75.06 246 MET A O 1
ATOM 1986 N N . PRO A 1 247 ? 3.852 10.276 32.938 1.00 73.44 247 PRO A N 1
ATOM 1987 C CA . PRO A 1 247 ? 4.417 8.921 32.899 1.00 73.44 247 PRO A CA 1
ATOM 1988 C C . PRO A 1 247 ? 3.443 7.831 32.430 1.00 73.44 247 PRO A C 1
ATOM 1990 O O . PRO A 1 247 ? 3.853 6.836 31.848 1.00 73.44 247 PRO A O 1
ATOM 1993 N N . GLN A 1 248 ? 2.146 8.023 32.667 1.00 76.31 248 GLN A N 1
ATOM 1994 C CA . GLN A 1 248 ? 1.081 7.107 32.264 1.00 76.31 248 GLN A CA 1
ATOM 1995 C C . GLN A 1 248 ? 0.669 7.246 30.790 1.00 76.31 248 GLN A C 1
ATOM 1997 O O . GLN A 1 248 ? -0.072 6.408 30.280 1.00 76.31 248 GLN A O 1
ATOM 2002 N N . LYS A 1 249 ? 1.078 8.328 30.111 1.00 82.19 249 LYS A N 1
ATOM 2003 C CA . LYS A 1 249 ? 0.652 8.608 28.738 1.00 82.19 249 LYS A CA 1
ATOM 2004 C C . LYS A 1 249 ? 1.568 7.884 27.752 1.00 82.19 249 LYS A C 1
ATOM 2006 O O . LYS A 1 249 ? 2.709 8.301 27.558 1.00 82.19 249 LYS A O 1
ATOM 2011 N N . LYS A 1 250 ? 1.020 6.854 27.104 1.00 84.31 250 LYS A N 1
ATOM 2012 C CA . LYS A 1 250 ? 1.620 6.155 25.963 1.00 84.31 250 LYS A CA 1
ATOM 2013 C C . LYS A 1 250 ? 1.176 6.822 24.662 1.00 84.31 250 LYS A C 1
ATOM 2015 O O . LYS A 1 250 ? -0.024 6.900 24.400 1.00 84.31 250 LYS A O 1
ATOM 2020 N N . ASN A 1 251 ? 2.116 7.314 23.860 1.00 90.56 251 ASN A N 1
ATOM 2021 C CA . ASN A 1 251 ? 1.811 7.935 22.571 1.00 90.56 251 ASN A CA 1
ATOM 2022 C C . ASN A 1 251 ? 1.975 6.912 21.430 1.00 90.56 251 ASN A C 1
ATOM 2024 O O . ASN A 1 251 ? 3.007 6.231 21.375 1.00 90.56 251 ASN A O 1
ATOM 2028 N N . PRO A 1 252 ? 1.005 6.802 20.504 1.00 92.69 252 PRO A N 1
ATOM 2029 C CA . PRO A 1 252 ? 1.058 5.891 19.361 1.00 92.69 252 PRO A CA 1
ATOM 2030 C C . PRO A 1 252 ? 1.952 6.422 18.219 1.00 92.69 252 PRO A C 1
ATOM 2032 O O . PRO A 1 252 ? 1.572 6.377 17.049 1.00 92.69 252 PRO A O 1
ATOM 2035 N N . ASP A 1 253 ? 3.154 6.916 18.532 1.00 91.69 253 ASP A N 1
ATOM 2036 C CA . ASP A 1 253 ? 4.018 7.659 17.599 1.00 91.69 253 ASP A CA 1
ATOM 2037 C C . ASP A 1 253 ? 4.283 6.908 16.293 1.00 91.69 253 ASP A C 1
ATOM 2039 O O . ASP A 1 253 ? 4.307 7.497 15.217 1.00 91.69 253 ASP A O 1
ATOM 2043 N N . LEU A 1 254 ? 4.464 5.589 16.357 1.00 92.25 254 LEU A N 1
ATOM 2044 C CA . LEU A 1 254 ? 4.721 4.768 15.175 1.00 92.25 254 LEU A CA 1
ATOM 2045 C C . LEU A 1 254 ? 3.522 4.720 14.213 1.00 92.25 254 LEU A C 1
ATOM 2047 O O . LEU A 1 254 ? 3.713 4.682 12.992 1.00 92.25 254 LEU A O 1
ATOM 2051 N N . LEU A 1 255 ? 2.295 4.773 14.736 1.00 94.38 255 LEU A N 1
ATOM 2052 C CA . LEU A 1 255 ? 1.080 4.886 13.926 1.00 94.38 255 LEU A CA 1
ATOM 2053 C C . LEU A 1 255 ? 0.986 6.284 13.316 1.00 94.38 255 LEU A C 1
ATOM 2055 O O . LEU A 1 255 ? 0.766 6.422 12.112 1.00 94.38 255 LEU A O 1
ATOM 2059 N N . GLU A 1 256 ? 1.244 7.326 14.107 1.00 95.31 256 GLU A N 1
ATOM 2060 C CA . GLU A 1 256 ? 1.253 8.713 13.633 1.00 95.31 256 GLU A CA 1
ATOM 2061 C C . GLU A 1 256 ? 2.302 8.942 12.535 1.00 95.31 256 GLU A C 1
ATOM 2063 O O . GLU A 1 256 ? 2.003 9.536 11.494 1.00 95.31 256 GLU A O 1
ATOM 2068 N N . LEU A 1 257 ? 3.506 8.396 12.715 1.00 95.94 257 LEU A N 1
ATOM 2069 C CA . LEU A 1 257 ? 4.579 8.415 11.727 1.00 95.94 257 LEU A CA 1
ATOM 2070 C C . LEU A 1 257 ? 4.192 7.643 10.467 1.00 95.94 257 LEU A C 1
ATOM 2072 O O . LEU A 1 257 ? 4.452 8.132 9.370 1.00 95.94 257 LEU A O 1
ATOM 2076 N N . THR A 1 258 ? 3.538 6.485 10.586 1.00 96.50 258 THR A N 1
ATOM 2077 C CA . THR A 1 258 ? 3.045 5.723 9.424 1.00 96.50 258 THR A CA 1
ATOM 2078 C C . THR A 1 258 ? 2.047 6.550 8.606 1.00 96.50 258 THR A C 1
ATOM 2080 O O . THR A 1 258 ? 2.174 6.645 7.377 1.00 96.50 258 THR A O 1
ATOM 2083 N N . ARG A 1 259 ? 1.110 7.247 9.265 1.00 96.94 259 ARG A N 1
ATOM 2084 C CA . ARG A 1 259 ? 0.194 8.183 8.588 1.00 96.94 259 ARG A CA 1
ATOM 2085 C C . ARG A 1 259 ? 0.946 9.342 7.934 1.00 96.94 259 ARG A C 1
ATOM 2087 O O . ARG A 1 259 ? 0.737 9.612 6.754 1.00 96.94 259 ARG A O 1
ATOM 2094 N N . GLY A 1 260 ? 1.868 9.989 8.647 1.00 97.69 260 GLY A N 1
ATOM 2095 C CA . GLY A 1 260 ? 2.661 11.097 8.102 1.00 97.69 260 GLY A CA 1
ATOM 2096 C C . GLY A 1 260 ? 3.512 10.680 6.896 1.00 97.69 260 GLY A C 1
ATOM 2097 O O . GLY A 1 260 ? 3.548 11.362 5.870 1.00 97.69 260 GLY A O 1
ATOM 2098 N N . LYS A 1 261 ? 4.146 9.507 6.965 1.00 98.31 261 LYS A N 1
ATOM 2099 C CA . LYS A 1 261 ? 4.955 8.941 5.879 1.00 98.31 261 LYS A CA 1
ATOM 2100 C C . LYS A 1 261 ? 4.129 8.503 4.672 1.00 98.31 261 LYS A C 1
ATOM 2102 O O . LYS A 1 261 ? 4.656 8.493 3.560 1.00 98.31 261 LYS A O 1
ATOM 2107 N N . THR A 1 262 ? 2.837 8.235 4.846 1.00 98.50 262 THR A N 1
ATOM 2108 C CA . THR A 1 262 ? 1.915 7.989 3.726 1.00 98.50 262 THR A CA 1
ATOM 2109 C C . THR A 1 262 ? 1.841 9.196 2.790 1.00 98.50 262 THR A C 1
ATOM 2111 O O . THR A 1 262 ? 1.926 9.030 1.572 1.00 98.50 262 THR A O 1
ATOM 2114 N N . ALA A 1 263 ? 1.795 10.420 3.331 1.00 98.38 263 ALA A N 1
ATOM 2115 C CA . ALA A 1 263 ? 1.808 11.639 2.520 1.00 98.38 263 ALA A CA 1
ATOM 2116 C C . ALA A 1 263 ? 3.092 11.763 1.681 1.00 98.38 263 ALA A C 1
ATOM 2118 O O . ALA A 1 263 ? 3.038 12.160 0.519 1.00 98.38 263 ALA A O 1
ATOM 2119 N N . GLN A 1 264 ? 4.241 11.352 2.231 1.00 98.25 264 GLN A N 1
ATOM 2120 C CA . GLN A 1 264 ? 5.513 11.347 1.503 1.00 98.25 264 GLN A CA 1
ATOM 2121 C C . GLN A 1 264 ? 5.485 10.382 0.306 1.00 98.25 264 GLN A C 1
ATOM 2123 O O . GLN A 1 264 ? 5.969 10.727 -0.770 1.00 98.25 264 GLN A O 1
ATOM 2128 N N . VAL A 1 265 ? 4.883 9.198 0.455 1.00 98.75 265 VAL A N 1
ATOM 2129 C CA . VAL A 1 265 ? 4.745 8.227 -0.645 1.00 98.75 265 VAL A CA 1
ATOM 2130 C C . VAL A 1 265 ? 3.790 8.730 -1.734 1.00 98.75 265 VAL A C 1
ATOM 2132 O O . VAL A 1 265 ? 4.090 8.599 -2.921 1.00 98.75 265 VAL A O 1
ATOM 2135 N N . ILE A 1 266 ? 2.683 9.376 -1.358 1.00 98.81 266 ILE A N 1
ATOM 2136 C CA . ILE A 1 266 ? 1.768 10.027 -2.314 1.00 98.81 266 ILE A CA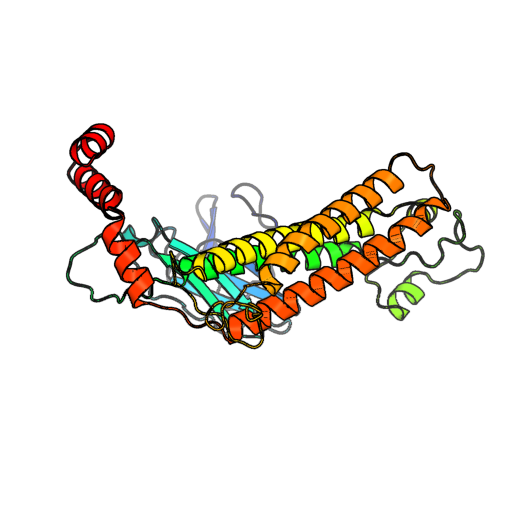 1
ATOM 2137 C C . ILE A 1 266 ? 2.476 11.176 -3.055 1.00 98.81 266 ILE A C 1
ATOM 2139 O O . ILE A 1 266 ? 2.335 11.328 -4.273 1.00 98.81 266 ILE A O 1
ATOM 2143 N N . GLY A 1 267 ? 3.291 11.957 -2.341 1.00 98.69 267 GLY A N 1
ATOM 2144 C CA . GLY A 1 267 ? 4.141 12.991 -2.930 1.00 98.69 267 GLY A CA 1
ATOM 2145 C C . GLY A 1 267 ? 5.140 12.411 -3.931 1.00 98.69 267 GLY A C 1
ATOM 2146 O O . GLY A 1 267 ? 5.256 12.920 -5.041 1.00 98.69 267 GLY A O 1
ATOM 2147 N N . ASN A 1 268 ? 5.795 11.295 -3.594 1.00 98.62 268 ASN A N 1
ATOM 2148 C CA . ASN A 1 268 ? 6.695 10.584 -4.504 1.00 98.62 268 ASN A CA 1
ATOM 2149 C C . ASN A 1 268 ? 5.983 10.150 -5.794 1.00 98.62 268 ASN A C 1
ATOM 2151 O O . ASN A 1 268 ? 6.530 10.353 -6.875 1.00 98.62 268 ASN A O 1
ATOM 2155 N N . LEU A 1 269 ? 4.764 9.602 -5.707 1.00 98.69 269 LEU A N 1
ATOM 2156 C CA . LEU A 1 269 ? 3.973 9.252 -6.893 1.00 98.69 269 LEU A CA 1
ATOM 2157 C C . LEU A 1 269 ? 3.724 10.475 -7.781 1.00 98.69 269 LEU A C 1
ATOM 2159 O O . LEU A 1 269 ? 3.959 10.429 -8.989 1.00 98.69 269 LEU A O 1
ATOM 2163 N N . THR A 1 270 ? 3.280 11.572 -7.167 1.00 98.50 270 THR A N 1
ATOM 2164 C CA . THR A 1 270 ? 3.015 12.835 -7.866 1.00 98.50 270 THR A CA 1
ATOM 2165 C C . THR A 1 270 ? 4.270 13.347 -8.566 1.00 98.50 270 THR A C 1
ATOM 2167 O O . THR A 1 270 ? 4.213 13.666 -9.749 1.00 98.50 270 THR A O 1
ATOM 2170 N N . THR A 1 271 ? 5.412 13.364 -7.874 1.00 97.94 271 THR A N 1
ATOM 2171 C CA . THR A 1 271 ? 6.710 13.772 -8.429 1.00 97.94 271 THR A CA 1
ATOM 2172 C C . THR A 1 271 ? 7.106 12.928 -9.635 1.00 97.94 271 THR A C 1
ATOM 2174 O O . THR A 1 271 ? 7.543 13.472 -10.644 1.00 97.94 271 THR A O 1
ATOM 2177 N N . ILE A 1 272 ? 6.939 11.605 -9.579 1.00 98.12 272 ILE A N 1
ATOM 2178 C CA . ILE A 1 272 ? 7.307 10.725 -10.698 1.00 98.12 272 ILE A CA 1
ATOM 2179 C C . ILE A 1 272 ? 6.400 10.988 -11.904 1.00 98.12 272 ILE A C 1
ATOM 2181 O O . ILE A 1 272 ? 6.902 11.169 -13.014 1.00 98.12 272 ILE A O 1
ATOM 2185 N N . LEU A 1 273 ? 5.083 11.061 -11.689 1.00 98.19 273 LEU A N 1
ATOM 2186 C CA . LEU A 1 273 ? 4.110 11.356 -12.744 1.00 98.19 273 LEU A CA 1
ATOM 2187 C C . LEU A 1 273 ? 4.405 12.694 -13.430 1.00 98.19 273 LEU A C 1
ATOM 2189 O O . LEU A 1 273 ? 4.420 12.769 -14.658 1.00 98.19 273 LEU A O 1
ATOM 2193 N N . THR A 1 274 ? 4.666 13.744 -12.651 1.00 97.50 274 THR A N 1
ATOM 2194 C CA . THR A 1 274 ? 4.944 15.080 -13.190 1.00 97.50 274 THR A CA 1
ATOM 2195 C C . THR A 1 274 ? 6.319 15.177 -13.846 1.00 97.50 274 THR A C 1
ATOM 2197 O O . THR A 1 274 ? 6.443 15.900 -14.829 1.00 97.50 274 THR A O 1
ATOM 2200 N N . THR A 1 275 ? 7.314 14.412 -13.381 1.00 97.06 275 THR A N 1
ATOM 2201 C CA . THR A 1 275 ? 8.643 14.327 -14.018 1.00 97.06 275 THR A CA 1
ATOM 2202 C C . THR A 1 275 ? 8.571 13.668 -15.395 1.00 97.06 275 THR A C 1
ATOM 2204 O O . THR A 1 275 ? 9.231 14.110 -16.328 1.00 97.06 275 THR A O 1
ATOM 2207 N N . VAL A 1 276 ? 7.776 12.601 -15.540 1.00 96.75 276 VAL A N 1
ATOM 2208 C CA . VAL A 1 276 ? 7.659 11.850 -16.805 1.00 96.75 276 VAL A CA 1
ATOM 2209 C C . VAL A 1 276 ? 6.730 12.551 -17.805 1.00 96.75 276 VAL A C 1
ATOM 2211 O O . VAL A 1 276 ? 6.845 12.358 -19.018 1.00 96.75 276 VAL A O 1
ATOM 2214 N N . LYS A 1 277 ? 5.801 13.379 -17.317 1.00 97.00 277 LYS A N 1
ATOM 2215 C CA . LYS A 1 277 ? 4.798 14.065 -18.134 1.00 97.00 277 LYS A CA 1
ATOM 2216 C C . LYS A 1 277 ? 5.444 14.931 -19.220 1.00 97.00 277 LYS A C 1
ATOM 2218 O O . LYS A 1 277 ? 6.074 15.945 -18.943 1.00 97.00 277 LYS A O 1
ATOM 2223 N N . GLY A 1 278 ? 5.162 14.583 -20.475 1.00 95.94 278 GLY A N 1
ATOM 2224 C CA . GLY A 1 278 ? 5.552 15.377 -21.641 1.00 95.94 278 GLY A CA 1
ATOM 2225 C C . GLY A 1 278 ? 7.021 15.249 -22.046 1.00 95.94 278 GLY A C 1
ATOM 2226 O O . GLY A 1 278 ? 7.476 16.053 -22.855 1.00 95.94 278 GLY A O 1
ATOM 2227 N N . LEU A 1 279 ? 7.757 14.265 -21.516 1.00 96.06 279 LEU A N 1
ATOM 2228 C CA . LEU A 1 279 ? 9.100 13.964 -22.008 1.00 96.06 279 LEU A CA 1
ATOM 2229 C C . LEU A 1 279 ? 9.045 13.450 -23.452 1.00 96.06 279 LEU A C 1
ATOM 2231 O O . LEU A 1 279 ? 8.182 12.646 -23.809 1.00 96.06 279 LEU A O 1
ATOM 2235 N N . ALA A 1 280 ? 9.989 13.904 -24.275 1.00 94.75 280 ALA A N 1
ATOM 2236 C CA . ALA A 1 280 ? 10.189 13.358 -25.611 1.00 94.75 280 ALA A CA 1
ATOM 2237 C C . ALA A 1 280 ? 10.643 11.890 -25.536 1.00 94.75 280 ALA A C 1
ATOM 2239 O O . ALA A 1 280 ? 11.263 11.474 -24.556 1.00 94.75 280 ALA A O 1
ATOM 2240 N N . SER A 1 281 ? 10.367 11.111 -26.583 1.00 93.81 281 SER A N 1
ATOM 2241 C CA . SER A 1 281 ? 10.852 9.732 -26.682 1.00 93.81 281 SER A CA 1
ATOM 2242 C C . SER A 1 281 ? 12.385 9.665 -26.668 1.00 93.81 281 SER A C 1
ATOM 2244 O O . SER A 1 281 ? 13.078 10.566 -27.137 1.00 93.81 281 SER A O 1
ATOM 2246 N N . GLY A 1 282 ? 12.905 8.559 -26.154 1.00 93.31 282 GLY A N 1
ATOM 2247 C CA . GLY A 1 282 ? 14.303 8.348 -25.809 1.00 93.31 282 GLY A CA 1
ATOM 2248 C C . GLY A 1 282 ? 14.595 8.642 -24.337 1.00 93.31 282 GLY A C 1
ATOM 2249 O O . GLY A 1 282 ? 13.740 9.060 -23.552 1.00 93.31 282 GLY A O 1
ATOM 2250 N N . TYR A 1 283 ? 15.846 8.412 -23.947 1.00 94.88 283 TYR A N 1
ATOM 2251 C CA . TYR A 1 283 ? 16.308 8.743 -22.606 1.00 94.88 283 TYR A CA 1
ATOM 2252 C C . TYR A 1 283 ? 16.509 10.256 -22.447 1.00 94.88 283 TYR A C 1
ATOM 2254 O O . TYR A 1 283 ? 17.288 10.864 -23.180 1.00 94.88 283 TYR A O 1
ATOM 2262 N N . ASN A 1 284 ? 15.892 10.829 -21.413 1.00 95.06 284 ASN A N 1
ATOM 2263 C CA . ASN A 1 284 ? 16.130 12.198 -20.956 1.00 95.06 284 ASN A CA 1
ATOM 2264 C C . ASN A 1 284 ? 16.722 12.180 -19.542 1.00 95.06 284 ASN A C 1
ATOM 2266 O O . ASN A 1 284 ? 16.431 11.284 -18.742 1.00 95.06 284 ASN A O 1
ATOM 2270 N N . ARG A 1 285 ? 17.564 13.167 -19.210 1.00 95.62 285 ARG A N 1
ATOM 2271 C CA . ARG A 1 285 ? 18.275 13.197 -17.917 1.00 95.62 285 ARG A CA 1
ATOM 2272 C C . ARG A 1 285 ? 17.328 13.389 -16.726 1.00 95.62 285 ARG A C 1
ATOM 2274 O O . ARG A 1 285 ? 17.653 12.948 -15.626 1.00 95.62 285 ARG A O 1
ATOM 2281 N N . ASP A 1 286 ? 16.148 13.947 -16.962 1.00 96.25 286 ASP A N 1
ATOM 2282 C CA . ASP A 1 286 ? 15.016 14.074 -16.039 1.00 96.25 286 ASP A CA 1
ATOM 2283 C C . ASP A 1 286 ? 14.681 12.741 -15.352 1.00 96.25 286 ASP A C 1
ATOM 2285 O O . ASP A 1 286 ? 14.441 12.690 -14.145 1.00 96.25 286 ASP A O 1
ATOM 2289 N N . LEU A 1 287 ? 14.802 11.623 -16.081 1.00 95.44 287 LEU A N 1
ATOM 2290 C CA . LEU A 1 287 ? 14.562 10.266 -15.575 1.00 95.44 287 LEU A CA 1
ATOM 2291 C C . LEU A 1 287 ? 15.552 9.834 -14.478 1.00 95.44 287 LEU A C 1
ATOM 2293 O O . LEU A 1 287 ? 15.379 8.783 -13.864 1.00 95.44 287 LEU A O 1
ATOM 2297 N N . GLN A 1 288 ? 16.602 10.610 -14.202 1.00 95.38 288 GLN A N 1
ATOM 2298 C CA . GLN A 1 288 ? 17.462 10.381 -13.044 1.00 95.38 288 GLN A CA 1
ATOM 2299 C C . GLN A 1 288 ? 16.788 10.819 -11.731 1.00 95.38 288 GLN A C 1
ATOM 2301 O O . GLN A 1 288 ? 17.043 10.199 -10.696 1.00 95.38 288 GLN A O 1
ATOM 2306 N N . GLN A 1 289 ? 15.911 11.830 -11.770 1.00 92.31 289 GLN A N 1
ATOM 2307 C CA . GLN A 1 289 ? 15.274 12.411 -10.581 1.00 92.31 289 GLN A CA 1
ATOM 2308 C C . GLN A 1 289 ? 14.282 11.453 -9.914 1.00 92.31 289 GLN A C 1
ATOM 2310 O O . GLN A 1 289 ? 14.136 11.469 -8.696 1.00 92.31 289 GLN A O 1
ATOM 2315 N N . ILE A 1 290 ? 13.662 10.545 -10.676 1.00 96.00 290 ILE A N 1
ATOM 2316 C CA . ILE A 1 290 ? 12.666 9.612 -10.127 1.00 96.00 290 ILE A CA 1
ATOM 2317 C C . ILE A 1 290 ? 13.274 8.549 -9.198 1.00 96.00 290 ILE A C 1
ATOM 2319 O O . ILE A 1 290 ? 12.559 7.966 -8.388 1.00 96.00 290 ILE A O 1
ATOM 2323 N N . LYS A 1 291 ? 14.589 8.283 -9.275 1.00 94.94 291 LYS A N 1
ATOM 2324 C CA . LYS A 1 291 ? 15.233 7.200 -8.508 1.00 94.94 291 LYS A CA 1
ATOM 2325 C C . LYS A 1 291 ? 15.101 7.395 -6.999 1.00 94.94 291 LYS A C 1
ATOM 2327 O O . LYS A 1 291 ? 14.800 6.440 -6.290 1.00 94.94 291 LYS A O 1
ATOM 2332 N N . SER A 1 292 ? 15.314 8.614 -6.505 1.00 95.25 292 SER A N 1
ATOM 2333 C CA . SER A 1 292 ? 15.209 8.921 -5.072 1.00 95.25 292 SER A CA 1
ATOM 2334 C C . SER A 1 292 ? 13.800 8.641 -4.543 1.00 95.25 292 SER A C 1
ATOM 2336 O O . SER A 1 292 ? 13.659 8.044 -3.475 1.00 95.25 292 SER A O 1
ATOM 2338 N N . SER A 1 293 ? 12.768 8.976 -5.322 1.00 97.31 293 SER A N 1
ATOM 2339 C CA . SER A 1 293 ? 11.369 8.685 -5.002 1.00 97.31 293 SER A CA 1
ATOM 2340 C C . SER A 1 293 ? 11.082 7.182 -4.944 1.00 97.31 293 SER A C 1
ATOM 2342 O O . SER A 1 293 ? 10.400 6.742 -4.024 1.00 97.31 293 SER A O 1
ATOM 2344 N N . ILE A 1 294 ? 11.651 6.371 -5.844 1.00 96.81 294 ILE A N 1
ATOM 2345 C CA . ILE A 1 294 ? 11.498 4.901 -5.811 1.00 96.81 294 ILE A CA 1
ATOM 2346 C C . ILE A 1 294 ? 12.090 4.317 -4.524 1.00 96.81 294 ILE A C 1
ATOM 2348 O O . ILE A 1 294 ? 11.428 3.546 -3.822 1.00 96.81 294 ILE A O 1
ATOM 2352 N N . TRP A 1 295 ? 13.329 4.693 -4.196 1.00 96.81 295 TRP A N 1
ATOM 2353 C CA . TRP A 1 295 ? 14.020 4.188 -3.007 1.00 96.81 295 TRP A CA 1
ATOM 2354 C C . TRP A 1 295 ? 13.330 4.633 -1.722 1.00 96.81 295 TRP A C 1
ATOM 2356 O O . TRP A 1 295 ? 13.107 3.822 -0.824 1.00 96.81 295 TRP A O 1
ATOM 2366 N N . SER A 1 296 ? 12.935 5.907 -1.658 1.00 97.94 296 SER A N 1
ATOM 2367 C CA . SER A 1 296 ? 12.184 6.457 -0.534 1.00 97.94 296 SER A CA 1
ATOM 2368 C C . SER A 1 296 ? 10.863 5.713 -0.329 1.00 97.94 296 SER A C 1
ATOM 2370 O O . SER A 1 296 ? 10.588 5.288 0.790 1.00 97.94 296 SER A O 1
ATOM 2372 N N . THR A 1 297 ? 10.086 5.494 -1.394 1.00 98.44 297 THR A N 1
ATOM 2373 C CA . THR A 1 297 ? 8.815 4.756 -1.338 1.00 98.44 297 THR A CA 1
ATOM 2374 C C . THR A 1 297 ? 9.000 3.318 -0.853 1.00 98.44 297 THR A C 1
ATOM 2376 O O . THR A 1 297 ? 8.256 2.853 0.013 1.00 98.44 297 THR A O 1
ATOM 2379 N N . SER A 1 298 ? 10.015 2.622 -1.365 1.00 97.62 298 SER A N 1
ATOM 2380 C CA . SER A 1 298 ? 10.285 1.221 -1.010 1.00 97.62 298 SER A CA 1
ATOM 2381 C C . SER A 1 298 ? 10.699 1.077 0.455 1.00 97.62 298 SER A C 1
ATOM 2383 O O . SER A 1 298 ? 10.192 0.211 1.166 1.00 97.62 298 SER A O 1
ATOM 2385 N N . LYS A 1 299 ? 11.579 1.968 0.933 1.00 98.12 299 LYS A N 1
ATOM 2386 C CA . LYS A 1 299 ? 12.023 1.973 2.330 1.00 98.12 299 LYS A CA 1
ATOM 2387 C C . LYS A 1 299 ? 10.861 2.253 3.282 1.00 98.12 299 LYS A C 1
ATOM 2389 O O . LYS A 1 299 ? 10.614 1.466 4.186 1.00 98.12 299 LYS A O 1
ATOM 2394 N N . ILE A 1 300 ? 10.113 3.330 3.031 1.00 98.31 300 ILE A N 1
ATOM 2395 C CA . ILE A 1 300 ? 8.988 3.739 3.883 1.00 98.31 300 ILE A CA 1
ATOM 2396 C C . ILE A 1 300 ? 7.951 2.621 4.015 1.00 98.31 300 ILE A C 1
ATOM 2398 O O . ILE A 1 300 ? 7.500 2.337 5.119 1.00 98.31 300 ILE A O 1
ATOM 2402 N N . SER A 1 301 ? 7.571 1.993 2.902 1.00 97.81 301 SER A N 1
ATOM 2403 C CA . SER A 1 301 ? 6.544 0.947 2.914 1.00 97.81 301 SER A CA 1
ATOM 2404 C C . SER A 1 301 ? 6.999 -0.336 3.602 1.00 97.81 301 SER A C 1
ATOM 2406 O O . SER A 1 301 ? 6.217 -0.933 4.339 1.00 97.81 301 SER A O 1
ATOM 2408 N N . THR A 1 302 ? 8.262 -0.730 3.426 1.00 96.56 302 THR A N 1
ATOM 2409 C CA . THR A 1 302 ? 8.829 -1.901 4.113 1.00 96.56 302 THR A CA 1
ATOM 2410 C C . THR A 1 302 ? 8.910 -1.667 5.623 1.00 96.56 302 THR A C 1
ATOM 2412 O O . THR A 1 302 ? 8.475 -2.522 6.396 1.00 96.56 302 THR A O 1
ATOM 2415 N N . ASP A 1 303 ? 9.392 -0.491 6.041 1.00 95.06 303 ASP A N 1
ATOM 2416 C CA . ASP A 1 303 ? 9.479 -0.111 7.454 1.00 95.06 303 ASP A CA 1
ATOM 2417 C C . ASP A 1 303 ? 8.077 -0.054 8.092 1.00 95.06 303 ASP A C 1
ATOM 2419 O O . ASP A 1 303 ? 7.856 -0.621 9.161 1.00 95.06 303 ASP A O 1
ATOM 2423 N N . ALA A 1 304 ? 7.100 0.555 7.408 1.00 96.00 304 ALA A N 1
ATOM 2424 C CA . ALA A 1 304 ? 5.718 0.641 7.882 1.00 96.00 304 ALA A CA 1
ATOM 2425 C C . ALA A 1 304 ? 5.061 -0.741 8.036 1.00 96.00 304 ALA A C 1
ATOM 2427 O O . ALA A 1 304 ? 4.441 -1.018 9.061 1.00 96.00 304 ALA A O 1
ATOM 2428 N N . LEU A 1 305 ? 5.224 -1.636 7.055 1.00 93.44 305 LEU A N 1
ATOM 2429 C CA . LEU A 1 305 ? 4.716 -3.009 7.140 1.00 93.44 305 LEU A CA 1
ATOM 2430 C C . LEU A 1 305 ? 5.321 -3.773 8.321 1.00 93.44 305 LEU A C 1
ATOM 2432 O O . LEU A 1 305 ? 4.601 -4.483 9.025 1.00 93.44 305 LEU A O 1
ATOM 2436 N N . LEU A 1 306 ? 6.631 -3.633 8.542 1.00 90.88 306 LEU A N 1
ATOM 2437 C CA . LEU A 1 306 ? 7.321 -4.288 9.649 1.00 90.88 306 LEU A CA 1
ATOM 2438 C C . LEU A 1 306 ? 6.797 -3.788 10.999 1.00 90.88 306 LEU A C 1
ATOM 2440 O O . LEU A 1 306 ? 6.455 -4.599 11.858 1.00 90.88 306 LEU A O 1
ATOM 2444 N N . VAL A 1 307 ? 6.686 -2.470 11.159 1.00 88.94 307 VAL A N 1
ATOM 2445 C CA . VAL A 1 307 ? 6.165 -1.833 12.374 1.00 88.94 307 VAL A CA 1
ATOM 2446 C C . VAL A 1 307 ? 4.737 -2.289 12.670 1.00 88.94 307 VAL A C 1
ATOM 2448 O O . VAL A 1 307 ? 4.467 -2.760 13.773 1.00 88.94 307 VAL A O 1
ATOM 2451 N N . ILE A 1 308 ? 3.836 -2.221 11.684 1.00 90.06 308 ILE A N 1
ATOM 2452 C CA . ILE A 1 308 ? 2.434 -2.627 11.859 1.00 90.06 308 ILE A CA 1
ATOM 2453 C C . ILE A 1 308 ? 2.337 -4.115 12.205 1.00 90.06 308 ILE A C 1
ATOM 2455 O O . ILE A 1 308 ? 1.606 -4.482 13.122 1.00 90.06 308 ILE A O 1
ATOM 2459 N N . LYS A 1 309 ? 3.107 -4.980 11.533 1.00 88.81 309 LYS A N 1
ATOM 2460 C CA . LYS A 1 309 ? 3.153 -6.415 11.847 1.00 88.81 309 LYS A CA 1
ATOM 2461 C C . LYS A 1 309 ? 3.548 -6.659 13.304 1.00 88.81 309 LYS A C 1
ATOM 2463 O O . LYS A 1 309 ? 2.863 -7.410 13.993 1.00 88.81 309 LYS A O 1
ATOM 2468 N N . LEU A 1 310 ? 4.654 -6.071 13.758 1.00 86.38 310 LEU A N 1
ATOM 2469 C CA . LEU A 1 310 ? 5.177 -6.312 15.104 1.00 86.38 310 LEU A CA 1
ATOM 2470 C C . LEU A 1 310 ? 4.253 -5.742 16.190 1.00 86.38 310 LEU A C 1
ATOM 2472 O O . LEU A 1 310 ? 4.015 -6.393 17.207 1.00 86.38 310 LEU A O 1
ATOM 2476 N N . MET A 1 311 ? 3.652 -4.581 15.939 1.00 88.75 311 MET A N 1
ATOM 2477 C CA . MET A 1 311 ? 2.661 -3.988 16.832 1.00 88.75 311 MET A CA 1
ATOM 2478 C C . MET A 1 311 ? 1.405 -4.860 16.954 1.00 88.75 311 MET A C 1
ATOM 2480 O O . MET A 1 311 ? 0.938 -5.123 18.060 1.00 88.75 311 MET A O 1
ATOM 2484 N N . LEU A 1 312 ? 0.884 -5.379 15.837 1.00 86.69 312 LEU A N 1
ATOM 2485 C CA . LEU A 1 312 ? -0.272 -6.284 15.841 1.00 86.69 312 LEU A CA 1
ATOM 2486 C C . LEU A 1 312 ? -0.006 -7.593 16.598 1.00 86.69 312 LEU A C 1
ATOM 2488 O O . LEU A 1 312 ? -0.943 -8.194 17.114 1.00 86.69 312 LEU A O 1
ATOM 2492 N N . MET A 1 313 ? 1.250 -8.038 16.684 1.00 87.12 313 MET A N 1
ATOM 2493 C CA . MET A 1 313 ? 1.619 -9.229 17.458 1.00 87.12 313 MET A CA 1
ATOM 2494 C C . MET A 1 313 ? 1.613 -8.996 18.975 1.00 87.12 313 MET A C 1
ATOM 2496 O O . MET A 1 313 ? 1.591 -9.970 19.724 1.00 87.12 313 MET A O 1
ATOM 2500 N N . THR A 1 314 ? 1.644 -7.739 19.428 1.00 88.88 314 THR A N 1
ATOM 2501 C CA . THR A 1 314 ? 1.781 -7.375 20.851 1.00 88.88 314 THR A CA 1
ATOM 2502 C C . THR A 1 314 ? 0.599 -6.574 21.402 1.00 88.88 314 THR A C 1
ATOM 2504 O O . THR A 1 314 ? 0.523 -6.353 22.609 1.00 88.88 314 THR A O 1
ATOM 2507 N N . VAL A 1 315 ? -0.338 -6.151 20.547 1.00 90.25 315 VAL A N 1
ATOM 2508 C CA . VAL A 1 315 ? -1.514 -5.376 20.959 1.00 90.25 315 VAL A CA 1
ATOM 2509 C C . VAL A 1 315 ? -2.419 -6.178 21.897 1.00 90.25 315 VAL A C 1
ATOM 2511 O O . VAL A 1 315 ? -2.757 -7.334 21.638 1.00 90.25 315 VAL A O 1
ATOM 2514 N N . THR A 1 316 ? -2.861 -5.537 22.977 1.00 91.81 316 THR A N 1
ATOM 2515 C CA . THR A 1 316 ? -3.826 -6.112 23.919 1.00 91.81 316 THR A CA 1
ATOM 2516 C C . THR A 1 316 ? -5.200 -5.493 23.690 1.00 91.81 316 THR A C 1
ATOM 2518 O O . THR A 1 316 ? -5.328 -4.279 23.578 1.00 91.81 316 THR A O 1
ATOM 2521 N N . VAL A 1 317 ? -6.248 -6.318 23.615 1.00 90.88 317 VAL A N 1
ATOM 2522 C CA . VAL A 1 317 ? -7.626 -5.861 23.363 1.00 90.88 317 VAL A CA 1
ATOM 2523 C C . VAL A 1 317 ? -8.433 -5.849 24.660 1.00 90.88 317 VAL A C 1
ATOM 2525 O O . VAL A 1 317 ? -8.585 -6.883 25.315 1.00 90.88 317 VAL A O 1
ATOM 2528 N N . ASN A 1 318 ? -9.029 -4.704 24.994 1.00 92.38 318 ASN A N 1
ATOM 2529 C CA . ASN A 1 318 ? -9.929 -4.553 26.133 1.00 92.38 318 ASN A CA 1
ATOM 2530 C C . ASN A 1 318 ? -11.372 -4.909 25.742 1.00 92.38 318 ASN A C 1
ATOM 2532 O O . ASN A 1 318 ? -12.199 -4.054 25.410 1.00 92.38 318 ASN A O 1
ATOM 2536 N N . LYS A 1 319 ? -11.676 -6.210 25.796 1.00 90.00 319 LYS A N 1
ATOM 2537 C CA . LYS A 1 319 ? -12.987 -6.756 25.412 1.00 90.00 319 LYS A CA 1
ATOM 2538 C C . LYS A 1 319 ? -14.145 -6.149 26.209 1.00 90.00 319 LYS A C 1
ATOM 2540 O O . LYS A 1 319 ? -15.193 -5.884 25.630 1.00 90.00 319 LYS A O 1
ATOM 2545 N N . GLU A 1 320 ? -13.953 -5.893 27.501 1.00 91.38 320 GLU A N 1
ATOM 2546 C CA . GLU A 1 320 ? -14.996 -5.340 28.374 1.00 91.38 320 GLU A CA 1
ATOM 2547 C C . GLU A 1 320 ? -15.362 -3.902 27.986 1.00 91.38 320 GLU A C 1
ATOM 2549 O O . GLU A 1 320 ? -16.543 -3.572 27.862 1.00 91.38 320 GLU A O 1
ATOM 2554 N N . LYS A 1 321 ? -14.363 -3.048 27.723 1.00 89.69 321 LYS A N 1
ATOM 2555 C CA . LYS A 1 321 ? -14.590 -1.673 27.249 1.00 89.69 321 LYS A CA 1
ATOM 2556 C C . LYS A 1 321 ? -15.298 -1.651 25.899 1.00 89.69 321 LYS A C 1
ATOM 2558 O O . LYS A 1 321 ? -16.279 -0.924 25.747 1.00 89.69 321 LYS A O 1
ATOM 2563 N N . MET A 1 322 ? -14.844 -2.472 24.951 1.00 89.19 322 MET A N 1
ATOM 2564 C CA . MET A 1 322 ? -15.469 -2.576 23.629 1.00 89.19 322 MET A CA 1
ATOM 2565 C C . MET A 1 322 ? -16.918 -3.064 23.720 1.00 89.19 322 MET A C 1
ATOM 2567 O O . MET A 1 322 ? -17.802 -2.486 23.089 1.00 89.19 322 MET A O 1
ATOM 2571 N N . LYS A 1 323 ? -17.183 -4.087 24.543 1.00 86.88 323 LYS A N 1
ATOM 2572 C CA . LYS A 1 323 ? -18.534 -4.613 24.768 1.00 86.88 323 LYS A CA 1
ATOM 2573 C C . LYS A 1 323 ? -19.454 -3.548 25.361 1.00 86.88 323 LYS A C 1
ATOM 2575 O O . LYS A 1 323 ? -20.529 -3.307 24.819 1.00 86.88 323 LYS A O 1
ATOM 2580 N N . LYS A 1 324 ? -19.010 -2.858 26.415 1.00 89.12 324 LYS A N 1
ATOM 2581 C CA . LYS A 1 324 ? -19.791 -1.791 27.054 1.00 89.12 324 LYS A CA 1
ATOM 2582 C C . LYS A 1 324 ? -20.116 -0.652 26.081 1.00 89.12 324 LYS A C 1
ATOM 2584 O O . LYS A 1 324 ? -21.236 -0.147 26.083 1.00 89.12 324 LYS A O 1
ATOM 2589 N N . ALA A 1 325 ? -19.160 -0.263 25.235 1.00 87.38 325 ALA A N 1
ATOM 2590 C CA . ALA A 1 325 ? -19.390 0.749 24.207 1.00 87.38 325 ALA A CA 1
ATOM 2591 C C . ALA A 1 325 ? -20.447 0.290 23.187 1.00 87.38 325 ALA A C 1
ATOM 2593 O O . ALA A 1 325 ? -21.376 1.043 22.892 1.00 87.38 325 ALA A O 1
ATOM 2594 N N . ALA A 1 326 ? -20.360 -0.960 22.719 1.00 84.81 326 ALA A N 1
ATOM 2595 C CA . ALA A 1 326 ? -21.336 -1.537 21.797 1.00 84.81 326 ALA A CA 1
ATOM 2596 C C . ALA A 1 326 ? -22.753 -1.607 22.399 1.00 84.81 326 ALA A C 1
ATOM 2598 O O . ALA A 1 326 ? -23.729 -1.290 21.720 1.00 84.81 326 ALA A O 1
ATOM 2599 N N . GLU A 1 327 ? -22.876 -1.957 23.682 1.00 83.56 327 GLU A N 1
ATOM 2600 C CA . GLU A 1 327 ? -24.164 -2.010 24.390 1.00 83.56 327 GLU A CA 1
ATOM 2601 C C . GLU A 1 327 ? -24.801 -0.622 24.570 1.00 83.56 327 GLU A C 1
ATOM 2603 O O . GLU A 1 327 ? -26.023 -0.500 24.564 1.00 83.56 327 GLU A O 1
ATOM 2608 N N . SER A 1 328 ? -23.994 0.438 24.683 1.00 81.50 328 SER A N 1
ATOM 2609 C CA . SER A 1 328 ? -24.490 1.805 24.907 1.00 81.50 328 SER A CA 1
ATOM 2610 C C . SER A 1 328 ? -24.968 2.542 23.647 1.00 81.50 328 SER A C 1
ATOM 2612 O O . SER A 1 328 ? -25.667 3.546 23.751 1.00 81.50 328 SER A O 1
ATOM 2614 N N . GLY A 1 329 ? -24.607 2.069 22.450 1.00 73.12 329 GLY A N 1
ATOM 2615 C CA . GLY A 1 329 ? -24.754 2.826 21.199 1.00 73.12 329 GLY A CA 1
ATOM 2616 C C . GLY A 1 329 ? -26.117 2.752 20.501 1.00 73.12 329 GLY A C 1
ATOM 2617 O O . GLY A 1 329 ? -26.186 3.094 19.325 1.00 73.12 329 GLY A O 1
ATOM 2618 N N . ASN A 1 330 ? -27.176 2.244 21.150 1.00 79.69 330 ASN A N 1
ATOM 2619 C CA . ASN A 1 330 ? -28.464 1.919 20.505 1.00 79.69 330 ASN A CA 1
ATOM 2620 C C . ASN A 1 330 ? -28.309 1.099 19.201 1.00 79.69 330 ASN A C 1
ATOM 2622 O O . ASN A 1 330 ? -29.175 1.137 18.328 1.00 79.69 330 ASN A O 1
ATOM 2626 N N . LEU A 1 331 ? -27.218 0.331 19.066 1.00 78.19 331 LEU A N 1
ATOM 2627 C CA . LEU A 1 331 ? -26.857 -0.386 17.834 1.00 78.19 331 LEU A CA 1
ATOM 2628 C C . LEU A 1 331 ? -27.939 -1.392 17.403 1.00 78.19 331 LEU A C 1
ATOM 2630 O O . LEU A 1 331 ? -28.092 -1.671 16.217 1.00 78.19 331 LEU A O 1
ATOM 2634 N N . ILE A 1 332 ? -28.737 -1.868 18.363 1.00 81.38 332 ILE A N 1
ATOM 2635 C CA . ILE A 1 332 ? -29.864 -2.785 18.153 1.00 81.38 332 ILE A CA 1
ATOM 2636 C C . ILE A 1 332 ? -31.070 -2.142 17.450 1.00 81.38 332 ILE A C 1
ATOM 2638 O O . ILE A 1 332 ? -31.993 -2.856 17.067 1.00 81.38 332 ILE A O 1
ATOM 2642 N N . ALA A 1 333 ? -31.107 -0.815 17.287 1.00 84.75 333 ALA A N 1
ATOM 2643 C CA . ALA A 1 333 ? -32.233 -0.113 16.670 1.00 84.75 333 ALA A CA 1
ATOM 2644 C C . ALA A 1 333 ? -32.515 -0.624 15.247 1.00 84.75 333 ALA A C 1
ATOM 2646 O O . ALA A 1 333 ? -33.665 -0.888 14.893 1.00 84.75 333 ALA A O 1
ATOM 2647 N N . LEU A 1 334 ? -31.466 -0.853 14.451 1.00 82.94 334 LEU A N 1
ATOM 2648 C CA . LEU A 1 334 ? -31.620 -1.425 13.114 1.00 82.94 334 LEU A CA 1
ATOM 2649 C C . LEU A 1 334 ? -32.199 -2.844 13.176 1.00 82.94 334 LEU A C 1
ATOM 2651 O O . LEU A 1 334 ? -33.128 -3.150 12.432 1.00 82.94 334 LEU A O 1
ATOM 2655 N N . ASP A 1 335 ? -31.715 -3.684 14.095 1.00 82.31 335 ASP A N 1
ATOM 2656 C CA . ASP A 1 335 ? -32.229 -5.048 14.265 1.00 82.31 335 ASP A CA 1
ATOM 2657 C C . ASP A 1 335 ? -33.709 -5.045 14.695 1.00 82.31 335 ASP A C 1
ATOM 2659 O O . ASP A 1 335 ? -34.498 -5.888 14.262 1.00 82.31 335 ASP A O 1
ATOM 2663 N N . LEU A 1 336 ? -34.120 -4.083 15.529 1.00 83.50 336 LEU A N 1
ATOM 2664 C CA . LEU A 1 336 ? -35.517 -3.894 15.926 1.00 83.50 336 LEU A CA 1
ATOM 2665 C C . LEU A 1 336 ? -36.388 -3.421 14.754 1.00 83.50 336 LEU A C 1
ATOM 2667 O O . LEU A 1 336 ? -37.488 -3.946 14.564 1.00 83.50 336 LEU A O 1
ATOM 2671 N N . ALA A 1 337 ? -35.903 -2.482 13.939 1.00 86.12 337 ALA A N 1
ATOM 2672 C CA . ALA A 1 337 ? -36.616 -2.019 12.752 1.00 86.12 337 ALA A CA 1
ATOM 2673 C C . ALA A 1 337 ? -36.783 -3.156 11.729 1.00 86.12 337 ALA A C 1
ATOM 2675 O O . ALA A 1 337 ? -37.888 -3.395 11.242 1.00 86.12 337 ALA A O 1
ATOM 2676 N N . GLU A 1 338 ? -35.723 -3.924 11.469 1.00 85.00 338 GLU A N 1
ATOM 2677 C CA . GLU A 1 338 ? -35.757 -5.100 10.594 1.00 85.00 338 GLU A CA 1
ATOM 2678 C C . GLU A 1 338 ? -36.715 -6.182 11.129 1.00 85.00 338 GLU A C 1
ATOM 2680 O O . GLU A 1 338 ? -37.460 -6.778 10.349 1.00 85.00 338 GLU A O 1
ATOM 2685 N N . LYS A 1 339 ? -36.805 -6.387 12.454 1.00 83.75 339 LYS A N 1
ATOM 2686 C CA . LYS A 1 339 ? -37.820 -7.275 13.061 1.00 83.75 339 LYS A CA 1
ATOM 2687 C C . LYS A 1 339 ? -39.251 -6.833 12.767 1.00 83.75 339 LYS A C 1
ATOM 2689 O O . LYS A 1 339 ? -40.105 -7.685 12.529 1.00 83.75 339 LYS A O 1
ATOM 2694 N N . LEU A 1 340 ? -39.539 -5.533 12.813 1.00 87.50 340 LEU A N 1
ATOM 2695 C CA . LEU A 1 340 ? -40.868 -5.011 12.477 1.00 87.50 340 LEU A CA 1
ATOM 2696 C C . LEU A 1 340 ? -41.177 -5.223 10.987 1.00 87.50 340 LEU A C 1
ATOM 2698 O O . LEU A 1 340 ? -42.298 -5.608 10.653 1.00 87.50 340 LEU A O 1
ATOM 2702 N N . VAL A 1 341 ? -40.174 -5.081 10.114 1.00 89.31 341 VAL A N 1
ATOM 2703 C CA . VAL A 1 341 ? -40.311 -5.402 8.684 1.00 89.31 341 VAL A CA 1
ATOM 2704 C C . VAL A 1 341 ? -40.621 -6.870 8.449 1.00 89.31 341 VAL A C 1
ATOM 2706 O O . VAL A 1 341 ? -41.540 -7.188 7.696 1.00 89.31 341 VAL A O 1
ATOM 2709 N N . LEU A 1 342 ? -39.932 -7.775 9.144 1.00 84.62 342 LEU A N 1
ATOM 2710 C CA . LEU A 1 342 ? -40.226 -9.208 9.073 1.00 84.62 342 LEU A CA 1
ATOM 2711 C C . LEU A 1 342 ? -41.635 -9.556 9.584 1.00 84.62 342 LEU A C 1
ATOM 2713 O O . LEU A 1 342 ? -42.194 -10.571 9.179 1.00 84.62 342 LEU A O 1
ATOM 2717 N N . LYS A 1 343 ? -42.229 -8.705 10.430 1.00 91.44 343 LYS A N 1
ATOM 2718 C CA . LYS A 1 343 ? -43.628 -8.805 10.883 1.00 91.44 343 LYS A CA 1
ATOM 2719 C C . LYS A 1 343 ? -44.634 -8.126 9.939 1.00 91.44 343 LYS A C 1
ATOM 2721 O O . LYS A 1 343 ? -45.812 -8.050 10.273 1.00 91.44 343 LYS A O 1
ATOM 2726 N N . GLY A 1 344 ? -44.196 -7.652 8.772 1.00 92.12 344 GLY A N 1
ATOM 2727 C CA . GLY A 1 344 ? -45.054 -7.071 7.735 1.00 92.12 344 GLY A CA 1
ATOM 2728 C C . GLY A 1 344 ? -45.243 -5.555 7.820 1.00 92.12 344 GLY A C 1
ATOM 2729 O O . GLY A 1 344 ? -46.023 -5.002 7.048 1.00 92.12 344 GLY A O 1
ATOM 2730 N N . ILE A 1 345 ? -44.539 -4.862 8.720 1.00 93.31 345 ILE A N 1
ATOM 2731 C CA . ILE A 1 345 ? -44.610 -3.399 8.823 1.00 93.31 345 ILE A CA 1
ATOM 2732 C C . ILE A 1 345 ? -43.653 -2.782 7.788 1.00 93.31 345 ILE A C 1
ATOM 2734 O O . ILE A 1 345 ? -42.480 -3.138 7.763 1.00 93.31 345 ILE A O 1
ATOM 2738 N N . PRO A 1 346 ? -44.089 -1.847 6.927 1.00 95.50 346 PRO A N 1
ATOM 2739 C CA . PRO A 1 346 ? -43.189 -1.182 5.986 1.00 95.50 346 PRO A CA 1
ATOM 2740 C C . PRO A 1 346 ? -41.990 -0.519 6.684 1.00 95.50 346 PRO A C 1
ATOM 2742 O O . PRO A 1 346 ? -42.172 0.176 7.682 1.00 95.50 346 PRO A O 1
ATOM 2745 N N . PHE A 1 347 ? -40.784 -0.643 6.111 1.00 92.94 347 PHE A N 1
ATOM 2746 C CA . PHE A 1 347 ? -39.533 -0.158 6.725 1.00 92.94 347 PHE A CA 1
ATOM 2747 C C . PHE A 1 347 ? -39.593 1.310 7.172 1.00 92.94 347 PHE A C 1
ATOM 2749 O O . PHE A 1 347 ? -39.105 1.644 8.244 1.00 92.94 347 PHE A O 1
ATOM 2756 N N . ARG A 1 348 ? -40.248 2.189 6.398 1.00 93.69 348 ARG A N 1
ATOM 2757 C CA . ARG A 1 348 ? -40.427 3.607 6.764 1.00 93.69 348 ARG A CA 1
ATOM 2758 C C . ARG A 1 348 ? -41.195 3.784 8.079 1.00 93.69 348 ARG A C 1
ATOM 2760 O O . ARG A 1 348 ? -40.866 4.668 8.859 1.00 93.69 348 ARG A O 1
ATOM 2767 N N . ILE A 1 349 ? -42.209 2.954 8.314 1.00 94.38 349 ILE A N 1
ATOM 2768 C CA . ILE A 1 349 ? -42.992 2.969 9.554 1.00 94.38 349 ILE A CA 1
ATOM 2769 C C . ILE A 1 349 ? -42.159 2.358 10.681 1.00 94.38 349 ILE A C 1
ATOM 2771 O O . ILE A 1 349 ? -42.073 2.949 11.748 1.00 94.38 349 ILE A O 1
ATOM 2775 N N . SER A 1 350 ? -41.481 1.233 10.435 1.00 92.62 350 SER A N 1
ATOM 2776 C CA . SER A 1 350 ? -40.583 0.604 11.412 1.00 92.62 350 SER A CA 1
ATOM 2777 C C . SER A 1 350 ? -39.487 1.554 11.895 1.00 92.62 350 SER A C 1
ATOM 2779 O O . SER A 1 350 ? -39.271 1.671 13.093 1.00 92.62 350 SER A O 1
ATOM 2781 N N . HIS A 1 351 ? -38.841 2.273 10.976 1.00 92.62 351 HIS A N 1
ATOM 2782 C CA . HIS A 1 351 ? -37.826 3.274 11.291 1.00 92.62 351 HIS A CA 1
ATOM 2783 C C . HIS A 1 351 ? -38.389 4.399 12.171 1.00 92.62 351 HIS A C 1
ATOM 2785 O O . HIS A 1 351 ? -37.778 4.740 13.173 1.00 92.62 351 HIS A O 1
ATOM 2791 N N . ASN A 1 352 ? -39.572 4.929 11.838 1.00 92.88 352 ASN A N 1
ATOM 2792 C CA . ASN A 1 352 ? -40.232 5.979 12.624 1.00 92.88 352 ASN A CA 1
ATOM 2793 C C . ASN A 1 352 ? -40.730 5.521 14.005 1.00 92.88 352 ASN A C 1
ATOM 2795 O O . ASN A 1 352 ? -41.003 6.365 14.844 1.00 92.88 352 ASN A O 1
ATOM 2799 N N . VAL A 1 353 ? -40.952 4.221 14.214 1.00 91.75 353 VAL A N 1
ATOM 2800 C CA . VAL A 1 353 ? -41.385 3.670 15.511 1.00 91.75 353 VAL A CA 1
ATOM 2801 C C . VAL A 1 353 ? -40.193 3.414 16.433 1.00 91.75 353 VAL A C 1
ATOM 2803 O O . VAL A 1 353 ? -40.346 3.448 17.650 1.00 91.75 353 VAL A O 1
ATOM 2806 N N . ILE A 1 354 ? -39.031 3.095 15.859 1.00 90.88 354 ILE A N 1
ATOM 2807 C CA . ILE A 1 354 ? -37.813 2.786 16.615 1.00 90.88 354 ILE A CA 1
ATOM 2808 C C . ILE A 1 354 ? -36.979 4.035 16.919 1.00 90.88 354 ILE A C 1
ATOM 2810 O O . ILE A 1 354 ? -36.366 4.085 17.984 1.00 90.88 354 ILE A O 1
ATOM 2814 N N . GLY A 1 355 ? -36.911 4.986 15.982 1.00 86.06 355 GLY A N 1
ATOM 2815 C CA . GLY A 1 355 ? -36.296 6.299 16.203 1.00 86.06 355 GLY A CA 1
ATOM 2816 C C . GLY A 1 355 ? -37.207 7.201 17.012 1.00 86.06 355 GLY A C 1
ATOM 2817 O O . GLY A 1 355 ? -36.659 7.939 17.859 1.00 86.06 355 GLY A O 1
#

InterPro domains:
  IPR000362 Fumarate lyase family [PR00149] (198-225)
  IPR000362 Fumarate lyase family [PR00149] (242-258)
  IPR008948 L-Aspartase-like [SSF48557] (135-355)
  IPR009049 Argininosuccinate lyase [PTHR43814] (134-355)
  IPR009049 Argininosuccinate lyase [TIGR00838] (135-355)
  IPR022761 Fumarate lyase, N-terminal [PF00206] (135-267)